Protein AF-A0A1E4HU15-F1 (afdb_monomer_lite)

Foldseek 3Di:
DDPPDPDDPVPVLVVVVVVVLVVLLVQLLVVLVVQDPDPVLSVLLLVLLLLLLLLLQLLLLLQAALLQDAQDSLLLLLQLVLLQVLLQVLQVLLVVVPVPDDLVRLLVVLLVLLVVQLCVLLVVDDDFAAADPQADDSPPDLPDSVSSSPSSNCSNNNSHGHDPGGRPHCSVVSLSSLSNRPQHSSSSSSSSSSSSVSNSCSRNPDDRRDNRDDPSVSSSVSSCSSSVSSNVSRVSVVVRD

Secondary structure (DSSP, 8-state):
-------SSHHHHHHHHHHHHHHHHHHHHHHHHHH-S-HHHHHHHHHHHHHHHHHHHHHHHTT--TTSPP--HHHHHHHHHHHHHHHHHHHHHHHHHTTTS-HHHHHHHHHHHHHHHHHHHTTSS--PPPPPSSPPPTTS---SHHHHHHHHHHHHTTSS-SSTT--S-SHHHHHHHHHHHTS-HHHHHHHHHHHHHHHHHHHHTSPTT---PPPHHHHHHHHHHHHHHHHHHHHHHHTT-

Radius of gyration: 18.39 Å; chains: 1; bounding box: 64×41×50 Å

pLDDT: mean 71.11, std 15.41, range [35.53, 93.25]

Sequence (241 aa):
MTTAGPRATWSRRLLTGAAALAVVCAFAATTALVAERNLASAASALLLALVAGAAAGTSAASVADAHSPQMTRWTAVGVAFGAALAAAVLGGVGALLGLVVPELAAEIVVGVVALVVVLREAGVLRFPLPANPLRIPKDIPDDDEWGEARTGFAVATLMRGGVAGRLASGLPYLLAVAMLLAVPFGMAFVVAAGYAAGTIAGTAARPAGRTLAPAAGVRLLLAVVCGVAVGVSMTISIGTS

Structure (mmCIF, N/CA/C/O backbone):
data_AF-A0A1E4HU15-F1
#
_entry.id   AF-A0A1E4HU15-F1
#
loop_
_atom_site.group_PDB
_atom_site.id
_atom_site.type_symbol
_atom_site.label_atom_id
_atom_site.label_alt_id
_atom_site.label_comp_id
_atom_site.label_asym_id
_atom_site.label_entity_id
_atom_site.label_seq_id
_atom_site.pdbx_PDB_ins_code
_atom_site.Cartn_x
_atom_site.Cartn_y
_atom_site.Cartn_z
_atom_site.occupancy
_atom_site.B_iso_or_equiv
_atom_site.auth_seq_id
_atom_site.auth_comp_id
_atom_site.auth_asym_id
_atom_site.auth_atom_id
_atom_site.pdbx_PDB_model_num
ATOM 1 N N . MET A 1 1 ? 45.345 11.730 -22.558 1.00 36.72 1 MET A N 1
ATOM 2 C CA . MET A 1 1 ? 43.937 11.280 -22.573 1.00 36.72 1 MET A CA 1
ATOM 3 C C . MET A 1 1 ? 43.596 10.742 -21.194 1.00 36.72 1 MET A C 1
ATOM 5 O O . MET A 1 1 ? 43.997 9.639 -20.858 1.00 36.72 1 MET A O 1
ATOM 9 N N . THR A 1 2 ? 42.950 11.554 -20.364 1.00 35.53 2 THR A N 1
ATOM 10 C CA . THR A 1 2 ? 42.500 11.184 -19.017 1.00 35.53 2 THR A CA 1
ATOM 11 C C . THR A 1 2 ? 40.988 10.980 -19.062 1.00 35.53 2 THR A C 1
ATOM 13 O O . THR A 1 2 ? 40.223 11.917 -19.273 1.00 35.53 2 THR A O 1
ATOM 16 N N . THR A 1 3 ? 40.544 9.734 -18.921 1.00 41.94 3 THR A N 1
ATOM 17 C CA . THR A 1 3 ? 39.127 9.367 -18.834 1.00 41.94 3 THR A CA 1
ATOM 18 C C . THR A 1 3 ? 38.598 9.734 -17.450 1.00 41.94 3 THR A C 1
ATOM 20 O O . THR A 1 3 ? 38.671 8.942 -16.510 1.00 41.94 3 THR A O 1
ATOM 23 N N . ALA A 1 4 ? 38.088 10.956 -17.308 1.00 40.72 4 ALA A N 1
ATOM 24 C CA . ALA A 1 4 ? 37.279 11.337 -16.160 1.00 40.72 4 ALA A CA 1
ATOM 25 C C . ALA A 1 4 ? 35.953 10.558 -16.223 1.00 40.72 4 ALA A C 1
ATOM 27 O O . ALA A 1 4 ? 35.095 10.831 -17.059 1.00 40.72 4 ALA A O 1
ATOM 28 N N . GLY A 1 5 ? 35.811 9.535 -15.377 1.00 43.91 5 GLY A N 1
ATOM 29 C CA . GLY A 1 5 ? 34.561 8.788 -15.247 1.00 43.91 5 GLY A CA 1
ATOM 30 C C . GLY A 1 5 ? 33.430 9.686 -14.722 1.00 43.91 5 GLY A C 1
ATOM 31 O O . GLY A 1 5 ? 33.692 10.557 -13.888 1.00 43.91 5 GLY A O 1
ATOM 32 N N . PRO A 1 6 ? 32.169 9.482 -15.146 1.00 42.94 6 PRO A N 1
ATOM 33 C CA . PRO A 1 6 ? 31.042 10.268 -14.663 1.00 42.94 6 PRO A CA 1
ATOM 34 C C . PRO A 1 6 ? 30.654 9.804 -13.251 1.00 42.94 6 PRO A C 1
ATOM 36 O O . PRO A 1 6 ? 29.696 9.063 -13.046 1.00 42.94 6 PRO A O 1
ATOM 39 N N . ARG A 1 7 ? 31.418 10.237 -12.248 1.00 48.44 7 ARG A N 1
ATOM 40 C CA . ARG A 1 7 ? 31.011 10.226 -10.840 1.00 48.44 7 ARG A CA 1
ATOM 41 C C . ARG A 1 7 ? 30.562 11.646 -10.485 1.00 48.44 7 ARG A C 1
ATOM 43 O O . ARG A 1 7 ? 31.285 12.589 -10.771 1.00 48.44 7 ARG A O 1
ATOM 50 N N . ALA A 1 8 ? 29.398 11.767 -9.839 1.00 42.19 8 ALA A N 1
ATOM 51 C CA . ALA A 1 8 ? 28.863 12.979 -9.186 1.00 42.19 8 ALA A CA 1
ATOM 52 C C . ALA A 1 8 ? 27.798 13.851 -9.901 1.00 42.19 8 ALA A C 1
ATOM 54 O O . ALA A 1 8 ? 27.651 15.021 -9.561 1.00 42.19 8 ALA A O 1
ATOM 55 N N . THR A 1 9 ? 26.951 13.304 -10.783 1.00 40.72 9 THR A N 1
ATOM 56 C CA . THR A 1 9 ? 25.685 13.977 -11.198 1.00 40.72 9 THR A CA 1
ATOM 57 C C . THR A 1 9 ? 24.413 13.345 -10.618 1.00 40.72 9 THR A C 1
ATOM 59 O O . THR A 1 9 ? 23.339 13.945 -10.675 1.00 40.72 9 THR A O 1
ATOM 62 N N . TRP A 1 10 ? 24.529 12.172 -9.992 1.00 39.31 10 TRP A N 1
ATOM 63 C CA . TRP A 1 10 ? 23.424 11.448 -9.350 1.00 39.31 10 TRP A CA 1
ATOM 64 C C . TRP A 1 10 ? 22.930 12.095 -8.044 1.00 39.31 10 TRP A C 1
ATOM 66 O O . TRP A 1 10 ? 21.747 12.009 -7.721 1.00 39.31 10 TRP A O 1
ATOM 76 N N . SER A 1 11 ? 23.798 12.802 -7.314 1.00 49.00 11 SER A N 1
ATOM 77 C CA . SER A 1 11 ? 23.481 13.329 -5.978 1.00 49.00 11 SER A CA 1
ATOM 78 C C . SER A 1 11 ? 22.494 14.503 -5.996 1.00 49.00 11 SER A C 1
ATOM 80 O O . SER A 1 11 ? 21.599 14.556 -5.160 1.00 49.00 11 SER A O 1
ATOM 82 N N . ARG A 1 12 ? 22.579 15.415 -6.978 1.00 40.53 12 ARG A N 1
ATOM 83 C CA . ARG A 1 12 ? 21.698 16.602 -7.063 1.00 40.53 12 ARG A CA 1
ATOM 84 C C . ARG A 1 12 ? 20.281 16.318 -7.566 1.00 40.53 12 ARG A C 1
ATOM 86 O O . ARG A 1 12 ? 19.388 17.112 -7.308 1.00 40.53 12 ARG A O 1
ATOM 93 N N . ARG A 1 13 ? 20.066 15.202 -8.267 1.00 47.31 13 ARG A N 1
ATOM 94 C CA . ARG A 1 13 ? 18.763 14.838 -8.859 1.00 47.31 13 ARG A CA 1
ATOM 95 C C . ARG A 1 13 ? 17.927 13.927 -7.952 1.00 47.31 13 ARG A C 1
ATOM 97 O O . ARG A 1 13 ? 16.707 13.984 -7.996 1.00 47.31 13 ARG A O 1
ATOM 104 N N . LEU A 1 14 ? 18.574 13.157 -7.075 1.00 48.41 14 LEU A N 1
ATOM 105 C CA . LEU A 1 14 ? 17.917 12.488 -5.944 1.00 48.41 14 LEU A CA 1
ATOM 106 C C . LEU A 1 14 ? 17.432 13.498 -4.894 1.00 48.41 14 LEU A C 1
ATOM 108 O O . LEU A 1 14 ? 16.388 13.295 -4.283 1.00 48.41 14 LEU A O 1
ATOM 112 N N . LEU A 1 15 ? 18.146 14.619 -4.744 1.00 47.50 15 LEU A N 1
ATOM 113 C CA . LEU A 1 15 ? 17.792 15.701 -3.825 1.00 47.50 15 LEU A CA 1
ATOM 114 C C . LEU A 1 15 ? 16.449 16.372 -4.155 1.00 47.50 15 LEU A C 1
ATOM 116 O O . LEU A 1 15 ? 15.763 16.785 -3.232 1.00 47.50 15 LEU A O 1
ATOM 120 N N . THR A 1 16 ? 16.025 16.449 -5.420 1.00 48.59 16 THR A N 1
ATOM 121 C CA . THR A 1 16 ? 14.744 17.083 -5.789 1.00 48.59 16 THR A CA 1
ATOM 122 C C . THR A 1 16 ? 13.541 16.162 -5.577 1.00 48.59 16 THR A C 1
ATOM 124 O O . THR A 1 16 ? 12.517 16.611 -5.070 1.00 48.59 16 THR A O 1
ATOM 127 N N . GLY A 1 17 ? 13.670 14.867 -5.888 1.00 46.28 17 GLY A N 1
ATOM 128 C CA . GLY A 1 17 ? 12.652 13.860 -5.559 1.00 46.28 17 GLY A CA 1
ATOM 129 C C . GLY A 1 17 ? 12.515 13.658 -4.048 1.00 46.28 17 GLY A C 1
ATOM 130 O O . GLY A 1 17 ? 11.405 13.633 -3.526 1.00 46.28 17 GLY A O 1
ATOM 131 N N . ALA A 1 18 ? 13.644 13.622 -3.333 1.00 51.47 18 ALA A N 1
ATOM 132 C CA . ALA A 1 18 ? 13.667 13.617 -1.875 1.00 51.47 18 ALA A CA 1
ATOM 133 C C . ALA A 1 18 ? 13.113 14.919 -1.279 1.00 51.47 18 ALA A C 1
ATOM 135 O O . ALA A 1 18 ? 12.446 14.851 -0.260 1.00 51.47 18 ALA A O 1
ATOM 136 N N . ALA A 1 19 ? 13.322 16.082 -1.908 1.00 46.66 19 ALA A N 1
ATOM 137 C CA . ALA A 1 19 ? 12.752 17.352 -1.453 1.00 46.66 19 ALA A CA 1
ATOM 138 C C . ALA A 1 19 ? 11.231 17.414 -1.643 1.00 46.66 19 ALA A C 1
ATOM 140 O O . ALA A 1 19 ? 10.538 17.872 -0.745 1.00 46.66 19 ALA A O 1
ATOM 141 N N . ALA A 1 20 ? 10.686 16.912 -2.755 1.00 53.38 20 ALA A N 1
ATOM 142 C CA . ALA A 1 20 ? 9.236 16.826 -2.943 1.00 53.38 20 ALA A CA 1
ATOM 143 C C . ALA A 1 20 ? 8.595 15.858 -1.932 1.00 53.38 20 ALA A C 1
ATOM 145 O O . ALA A 1 20 ? 7.583 16.176 -1.314 1.00 53.38 20 ALA A O 1
ATOM 146 N N . LEU A 1 21 ? 9.240 14.712 -1.698 1.00 56.06 21 LEU A N 1
ATOM 147 C CA . LEU A 1 21 ? 8.828 13.724 -0.701 1.00 56.06 21 LEU A CA 1
ATOM 148 C C . LEU A 1 21 ? 8.986 14.274 0.729 1.00 56.06 21 LEU A C 1
ATOM 150 O O . LEU A 1 21 ? 8.128 14.041 1.570 1.00 56.06 21 LEU A O 1
ATOM 154 N N . ALA A 1 22 ? 10.011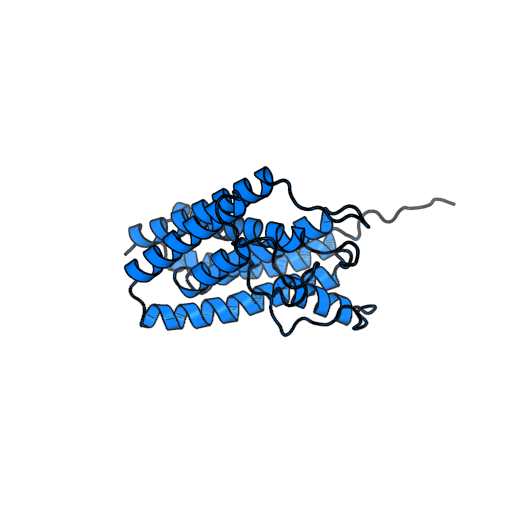 15.091 0.986 1.00 53.34 22 ALA A N 1
ATOM 155 C CA . ALA A 1 22 ? 10.210 15.806 2.243 1.00 53.34 22 ALA A CA 1
ATOM 156 C C . ALA A 1 22 ? 9.187 16.928 2.452 1.00 53.34 22 ALA A C 1
ATOM 158 O O . ALA A 1 22 ? 8.779 17.136 3.584 1.00 53.34 22 ALA A O 1
ATOM 159 N N . VAL A 1 23 ? 8.728 17.617 1.402 1.00 56.06 23 VAL A N 1
ATOM 160 C CA . VAL A 1 23 ? 7.654 18.624 1.486 1.00 56.06 23 VAL A CA 1
ATOM 161 C C . VAL A 1 23 ? 6.309 17.958 1.772 1.00 56.06 23 VAL A C 1
ATOM 163 O O . VAL A 1 23 ? 5.555 18.449 2.606 1.00 56.06 23 VAL A O 1
ATOM 166 N N . VAL A 1 24 ? 6.034 16.800 1.165 1.00 57.03 24 VAL A N 1
ATOM 167 C CA . VAL A 1 24 ? 4.839 15.992 1.458 1.00 57.03 24 VAL A CA 1
ATOM 168 C C . VAL A 1 24 ? 4.896 15.412 2.877 1.00 57.03 24 VAL A C 1
ATOM 170 O O . VAL A 1 24 ? 3.918 15.506 3.616 1.00 57.03 24 VAL A O 1
ATOM 173 N N . CYS A 1 25 ? 6.054 14.899 3.308 1.00 55.25 25 CYS A N 1
ATOM 174 C CA . CYS A 1 25 ? 6.276 14.464 4.689 1.00 55.25 25 CYS A CA 1
ATOM 175 C C . CYS A 1 25 ? 6.217 15.630 5.685 1.00 55.25 25 CYS A C 1
ATOM 177 O O . CYS A 1 25 ? 5.716 15.441 6.784 1.00 55.25 25 CYS A O 1
ATOM 179 N N . ALA A 1 26 ? 6.684 16.829 5.324 1.00 55.09 26 ALA A N 1
ATOM 180 C CA . ALA A 1 26 ? 6.624 18.019 6.172 1.00 55.09 26 ALA A CA 1
ATOM 181 C C . ALA A 1 26 ? 5.196 18.563 6.289 1.00 55.09 26 ALA A C 1
ATOM 183 O O . ALA A 1 26 ? 4.800 18.989 7.371 1.00 55.09 26 ALA A O 1
ATOM 184 N N . PHE A 1 27 ? 4.401 18.500 5.218 1.00 60.25 27 PHE A N 1
ATOM 185 C CA . PHE A 1 27 ? 2.977 18.838 5.236 1.00 60.25 27 PHE A CA 1
ATOM 186 C C . PHE A 1 27 ? 2.176 17.835 6.082 1.00 60.25 27 PHE A C 1
ATOM 188 O O . PHE A 1 27 ? 1.387 18.223 6.937 1.00 60.25 27 PHE A O 1
ATOM 195 N N . ALA A 1 28 ? 2.449 16.536 5.939 1.00 53.12 28 ALA A N 1
ATOM 196 C CA . ALA A 1 28 ? 1.813 15.511 6.759 1.00 53.12 28 ALA A CA 1
ATOM 197 C C . ALA A 1 28 ? 2.250 15.571 8.236 1.00 53.12 28 ALA A C 1
ATOM 199 O O . ALA A 1 28 ? 1.415 15.468 9.136 1.00 53.12 28 ALA A O 1
ATOM 200 N N . ALA A 1 29 ? 3.537 15.821 8.495 1.00 52.91 29 ALA A N 1
ATOM 201 C CA . ALA A 1 29 ? 4.063 16.032 9.838 1.00 52.91 29 ALA A CA 1
ATOM 202 C C . ALA A 1 29 ? 3.459 17.278 10.489 1.00 52.91 29 ALA A C 1
ATOM 204 O O . ALA A 1 29 ? 3.100 17.220 11.656 1.00 52.91 29 ALA A O 1
ATOM 205 N N . THR A 1 30 ? 3.274 18.376 9.750 1.00 54.38 30 THR A N 1
ATOM 206 C CA . THR A 1 30 ? 2.603 19.575 10.280 1.00 54.38 30 THR A CA 1
ATOM 207 C C . THR A 1 30 ? 1.125 19.325 10.568 1.00 54.38 30 THR A C 1
ATOM 209 O O . THR A 1 30 ? 0.647 19.782 11.599 1.00 54.38 30 THR A O 1
ATOM 212 N N . THR A 1 31 ? 0.410 18.529 9.766 1.00 53.97 31 THR A N 1
ATOM 213 C CA . THR A 1 31 ? -0.976 18.143 10.099 1.00 53.97 31 THR A CA 1
ATOM 214 C C . THR A 1 31 ? -1.078 17.211 11.313 1.00 53.97 31 THR A C 1
ATOM 216 O O . THR A 1 31 ? -1.988 17.374 12.120 1.00 53.97 31 THR A O 1
ATOM 219 N N . ALA A 1 32 ? -0.128 16.284 11.492 1.00 47.62 32 ALA A N 1
ATOM 220 C CA . ALA A 1 32 ? -0.073 15.388 12.651 1.00 47.62 32 ALA A CA 1
ATOM 221 C C . ALA A 1 32 ? 0.352 16.124 13.938 1.00 47.62 32 ALA A C 1
ATOM 223 O O . ALA A 1 32 ? -0.227 15.904 14.997 1.00 47.62 32 ALA A O 1
ATOM 224 N N . LEU A 1 33 ? 1.307 17.057 13.837 1.00 49.69 33 LEU A N 1
ATOM 225 C CA . LEU A 1 33 ? 1.775 17.909 14.941 1.00 49.69 33 LEU A CA 1
ATOM 226 C C . LEU A 1 33 ? 0.728 18.930 15.408 1.00 49.69 33 LEU A C 1
ATOM 228 O O . LEU A 1 33 ? 0.786 19.379 16.547 1.00 49.69 33 LEU A O 1
ATOM 232 N N . VAL A 1 34 ? -0.206 19.329 14.540 1.00 52.28 34 VAL A N 1
ATOM 233 C CA . VAL A 1 34 ? -1.318 20.220 14.914 1.00 52.28 34 VAL A CA 1
ATOM 234 C C . VAL A 1 34 ? -2.424 19.455 15.653 1.00 52.28 34 VAL A C 1
ATOM 236 O O . VAL A 1 34 ? -3.126 20.050 16.468 1.00 52.28 34 VAL A O 1
ATOM 239 N N . ALA A 1 35 ? -2.561 18.148 15.406 1.00 52.22 35 ALA A N 1
ATOM 240 C CA . ALA A 1 35 ? -3.556 17.296 16.054 1.00 52.22 35 ALA A CA 1
ATOM 241 C C . ALA A 1 35 ? -3.060 16.685 17.379 1.00 52.22 35 ALA A C 1
ATOM 243 O O . ALA A 1 35 ? -3.818 16.624 18.344 1.00 52.22 35 ALA A O 1
ATOM 244 N N . GLU A 1 36 ? -1.791 16.271 17.463 1.00 52.78 36 GLU A N 1
ATOM 245 C CA . GLU A 1 36 ? -1.228 15.655 18.669 1.00 52.78 36 GLU A CA 1
ATOM 246 C C . GLU A 1 36 ? -0.444 16.644 19.544 1.00 52.78 36 GLU A C 1
ATOM 248 O O . GLU A 1 36 ? 0.481 17.319 19.099 1.00 52.78 36 GLU A O 1
ATOM 253 N N . ARG A 1 37 ? -0.734 16.661 20.853 1.00 58.84 37 ARG A N 1
ATOM 254 C CA . ARG A 1 37 ? 0.021 17.455 21.846 1.00 58.84 37 ARG A CA 1
ATOM 255 C C . ARG A 1 37 ? 1.411 16.888 22.184 1.00 58.84 37 ARG A C 1
ATOM 257 O O . ARG A 1 37 ? 2.158 17.550 22.901 1.00 58.84 37 ARG A O 1
ATOM 264 N N . ASN A 1 38 ? 1.763 15.685 21.713 1.00 69.62 38 ASN A N 1
ATOM 265 C CA . ASN A 1 38 ? 3.013 15.000 22.057 1.00 69.62 38 ASN A CA 1
ATOM 266 C C . ASN A 1 38 ? 3.851 14.663 20.809 1.00 69.62 38 ASN A C 1
ATOM 268 O O . ASN A 1 38 ? 3.444 13.931 19.915 1.00 69.62 38 ASN A O 1
ATOM 272 N N . LEU A 1 39 ? 5.073 15.192 20.772 1.00 67.50 39 LEU A N 1
ATOM 273 C CA . LEU A 1 39 ? 6.001 15.071 19.644 1.00 67.50 39 LEU A CA 1
ATOM 274 C C . LEU A 1 39 ? 6.508 13.634 19.431 1.00 67.50 39 LEU A C 1
ATOM 276 O O . LEU A 1 39 ? 6.797 13.240 18.302 1.00 67.50 39 LEU A O 1
ATOM 280 N N . ALA A 1 40 ? 6.621 12.847 20.505 1.00 69.62 40 ALA A N 1
ATOM 281 C CA . ALA A 1 40 ? 7.149 11.486 20.441 1.00 69.62 40 ALA A CA 1
ATOM 282 C C . ALA A 1 40 ? 6.144 10.493 19.833 1.00 69.62 40 ALA A C 1
ATOM 284 O O . ALA A 1 40 ? 6.538 9.619 19.055 1.00 69.62 40 ALA A O 1
ATOM 285 N N . SER A 1 41 ? 4.853 10.640 20.146 1.00 67.12 41 SER A N 1
ATOM 286 C CA . SER A 1 41 ? 3.780 9.834 19.550 1.00 67.12 41 SER A CA 1
ATOM 287 C C . SER A 1 41 ? 3.607 10.174 18.071 1.00 67.12 41 SER A C 1
ATOM 289 O O . SER A 1 41 ? 3.641 9.262 17.245 1.00 67.12 41 SER A O 1
ATOM 291 N N . ALA A 1 42 ? 3.613 11.464 17.721 1.00 66.81 42 ALA A N 1
ATOM 292 C CA . ALA A 1 42 ? 3.500 11.914 16.338 1.00 66.81 42 ALA A CA 1
ATOM 293 C C . ALA A 1 42 ? 4.664 11.396 15.477 1.00 66.81 42 ALA A C 1
ATOM 295 O O . ALA A 1 42 ? 4.456 10.857 14.388 1.00 66.81 42 ALA A O 1
ATOM 296 N N . ALA A 1 43 ? 5.901 11.485 15.980 1.00 69.75 43 ALA A N 1
ATOM 297 C CA . ALA A 1 43 ? 7.073 10.943 15.292 1.00 69.75 43 ALA A CA 1
ATOM 298 C C . ALA A 1 43 ? 6.987 9.417 15.111 1.00 69.75 43 ALA A C 1
ATOM 300 O O . ALA A 1 43 ? 7.320 8.898 14.044 1.00 69.75 43 ALA A O 1
ATOM 301 N N . SER A 1 44 ? 6.505 8.699 16.127 1.00 71.88 44 SER A N 1
ATOM 302 C CA . SER A 1 44 ? 6.335 7.244 16.070 1.00 71.88 44 SER A CA 1
ATOM 303 C C . SER A 1 44 ? 5.267 6.842 15.049 1.00 71.88 44 SER A C 1
ATOM 305 O O . SER A 1 44 ? 5.509 5.957 14.230 1.00 71.88 44 SER A O 1
ATOM 307 N N . ALA A 1 45 ? 4.125 7.534 15.025 1.00 72.56 45 ALA A N 1
ATOM 308 C CA . ALA A 1 45 ? 3.054 7.297 14.060 1.00 72.56 45 ALA A CA 1
ATOM 309 C C . ALA A 1 45 ? 3.521 7.542 12.615 1.00 72.56 45 ALA A C 1
ATOM 311 O O . ALA A 1 45 ? 3.245 6.729 11.731 1.00 72.56 45 ALA A O 1
ATOM 312 N N . LEU A 1 46 ? 4.288 8.614 12.379 1.00 75.69 46 LEU A N 1
ATOM 313 C CA . LEU A 1 46 ? 4.890 8.916 11.074 1.00 75.69 46 LEU A CA 1
ATOM 314 C C . LEU A 1 46 ? 5.858 7.821 10.617 1.00 75.69 46 LEU A C 1
ATOM 316 O O . LEU A 1 46 ? 5.797 7.382 9.467 1.00 75.69 46 LEU A O 1
ATOM 320 N N . LEU A 1 47 ? 6.732 7.355 11.511 1.00 76.81 47 LEU A N 1
ATOM 321 C CA . LEU A 1 47 ? 7.681 6.287 11.202 1.00 76.81 47 LEU A CA 1
ATOM 322 C C . LEU A 1 47 ? 6.966 4.973 10.881 1.00 76.81 47 LEU A C 1
ATOM 324 O O . LEU A 1 47 ? 7.306 4.325 9.893 1.00 76.81 47 LEU A O 1
ATOM 328 N N . LEU A 1 48 ? 5.954 4.598 11.664 1.00 78.75 48 LEU A N 1
ATOM 329 C CA . LEU A 1 48 ? 5.181 3.378 11.434 1.00 78.75 48 LEU A CA 1
ATOM 330 C C . LEU A 1 48 ? 4.410 3.436 10.111 1.00 78.75 48 LEU A C 1
ATOM 332 O O . LEU A 1 48 ? 4.469 2.483 9.335 1.00 78.75 48 LEU A O 1
ATOM 336 N N . ALA A 1 49 ? 3.779 4.567 9.792 1.00 79.69 49 ALA A N 1
ATOM 337 C CA . ALA A 1 49 ? 3.111 4.778 8.508 1.00 79.69 49 ALA A CA 1
ATOM 338 C C . ALA A 1 49 ? 4.079 4.631 7.322 1.00 79.69 49 ALA A C 1
ATOM 340 O O . ALA A 1 49 ? 3.770 3.970 6.325 1.00 79.69 49 ALA A O 1
ATOM 341 N N . LEU A 1 50 ? 5.281 5.196 7.448 1.00 82.31 50 LEU A N 1
ATOM 342 C CA . LEU A 1 50 ? 6.315 5.112 6.422 1.00 82.31 50 LEU A CA 1
ATOM 343 C C . LEU A 1 50 ? 6.850 3.679 6.262 1.00 82.31 50 LEU A C 1
ATOM 345 O O . LEU A 1 50 ? 7.035 3.212 5.137 1.00 82.31 50 LEU A O 1
ATOM 349 N N . VAL A 1 51 ? 7.045 2.957 7.369 1.00 81.56 51 VAL A N 1
ATOM 350 C CA . VAL A 1 51 ? 7.472 1.548 7.379 1.00 81.56 51 VAL A CA 1
ATOM 351 C C . VAL A 1 51 ? 6.400 0.636 6.780 1.00 81.56 51 VAL A C 1
ATOM 353 O O . VAL A 1 51 ? 6.725 -0.212 5.947 1.00 81.56 51 VAL A O 1
ATOM 356 N N . ALA A 1 52 ? 5.127 0.830 7.137 1.00 81.12 52 ALA A N 1
ATOM 357 C CA . ALA A 1 52 ? 4.005 0.080 6.576 1.00 81.12 52 ALA A CA 1
ATOM 358 C C . ALA A 1 52 ? 3.917 0.271 5.057 1.00 81.12 52 ALA A C 1
ATOM 360 O O . ALA A 1 52 ? 3.843 -0.710 4.309 1.00 81.12 52 ALA A O 1
ATOM 361 N N . GLY A 1 53 ? 4.011 1.526 4.603 1.00 80.94 53 GLY A N 1
ATOM 362 C CA . GLY A 1 53 ? 4.089 1.870 3.189 1.00 80.94 53 GLY A CA 1
ATOM 363 C C . GLY A 1 53 ? 5.263 1.175 2.502 1.00 80.94 53 GLY A C 1
ATOM 364 O O . GLY A 1 53 ? 5.068 0.469 1.513 1.00 80.94 53 GLY A O 1
ATOM 365 N N . ALA A 1 54 ? 6.476 1.303 3.046 1.00 81.38 54 ALA A N 1
ATOM 366 C CA . ALA A 1 54 ? 7.681 0.715 2.462 1.00 81.38 54 ALA A CA 1
ATOM 367 C C . ALA A 1 54 ? 7.611 -0.815 2.367 1.00 81.38 54 ALA A C 1
ATOM 369 O O . ALA A 1 54 ? 8.015 -1.390 1.350 1.00 81.38 54 ALA A O 1
ATOM 370 N N . ALA A 1 55 ? 7.046 -1.483 3.373 1.00 81.38 55 ALA A N 1
ATOM 371 C CA . ALA A 1 55 ? 6.841 -2.926 3.352 1.00 81.38 55 ALA A CA 1
ATOM 372 C C . ALA A 1 55 ? 5.856 -3.354 2.249 1.00 81.38 55 ALA A C 1
ATOM 374 O O . ALA A 1 55 ? 6.121 -4.295 1.496 1.00 81.38 55 ALA A O 1
ATOM 375 N N . ALA A 1 56 ? 4.750 -2.623 2.085 1.00 81.25 56 ALA A N 1
ATOM 376 C CA . ALA A 1 56 ? 3.806 -2.878 1.002 1.00 81.25 56 ALA A CA 1
ATOM 377 C C . ALA A 1 56 ? 4.436 -2.610 -0.377 1.00 81.25 56 ALA A C 1
ATOM 379 O O . ALA A 1 56 ? 4.328 -3.457 -1.267 1.00 81.25 56 ALA A O 1
ATOM 380 N N . GLY A 1 57 ? 5.161 -1.499 -0.538 1.00 78.31 57 GLY A N 1
ATOM 381 C CA . GLY A 1 57 ? 5.803 -1.105 -1.796 1.00 78.31 57 GLY A CA 1
ATOM 382 C C . GLY A 1 57 ? 6.902 -2.067 -2.248 1.00 78.31 57 GLY A C 1
ATOM 383 O O . GLY A 1 57 ? 6.937 -2.490 -3.403 1.00 78.31 57 GLY A O 1
ATOM 384 N N . THR A 1 58 ? 7.764 -2.501 -1.325 1.00 77.56 58 THR A N 1
ATOM 385 C CA . THR A 1 58 ? 8.784 -3.528 -1.614 1.00 77.56 58 THR A CA 1
ATOM 386 C C . THR A 1 58 ? 8.144 -4.848 -2.048 1.00 77.56 58 THR A C 1
ATOM 388 O O . THR A 1 58 ? 8.603 -5.478 -3.005 1.00 77.56 58 THR A O 1
ATOM 391 N N . SER A 1 59 ? 7.039 -5.244 -1.409 1.00 75.06 59 SER A N 1
ATOM 392 C CA . SER A 1 59 ? 6.311 -6.460 -1.777 1.00 75.06 59 SER A CA 1
ATOM 393 C C . SER A 1 59 ? 5.620 -6.356 -3.143 1.00 75.06 59 SER A C 1
ATOM 395 O O . SER A 1 59 ? 5.647 -7.321 -3.908 1.00 75.06 59 SER A O 1
ATOM 397 N N . ALA A 1 60 ? 5.069 -5.187 -3.488 1.00 71.00 60 ALA A N 1
ATOM 398 C CA . ALA A 1 60 ? 4.462 -4.914 -4.789 1.00 71.00 60 ALA A CA 1
ATOM 399 C C . ALA A 1 60 ? 5.506 -4.959 -5.908 1.00 71.00 60 ALA A C 1
ATOM 401 O O . ALA A 1 60 ? 5.288 -5.566 -6.957 1.00 71.00 60 ALA A O 1
ATOM 402 N N . ALA A 1 61 ? 6.681 -4.384 -5.645 1.00 64.88 61 ALA A N 1
ATOM 403 C CA . ALA A 1 61 ? 7.795 -4.390 -6.570 1.00 64.88 61 ALA A CA 1
ATOM 404 C C . ALA A 1 61 ? 8.205 -5.831 -6.910 1.00 64.88 61 ALA A C 1
ATOM 406 O O . ALA A 1 61 ? 8.374 -6.147 -8.087 1.00 64.88 61 ALA A O 1
ATOM 407 N N . SER A 1 62 ? 8.341 -6.694 -5.901 1.00 54.81 62 SER A N 1
ATOM 408 C CA . SER A 1 62 ? 8.932 -8.041 -5.972 1.00 54.81 62 SER A CA 1
ATOM 409 C C . SER A 1 62 ? 8.270 -9.049 -6.937 1.00 54.81 62 SER A C 1
ATOM 411 O O . SER A 1 62 ? 8.711 -10.185 -7.056 1.00 54.81 62 SER A O 1
ATOM 413 N N . VAL A 1 63 ? 7.222 -8.634 -7.648 1.00 50.59 63 VAL A N 1
ATOM 414 C CA . VAL A 1 63 ? 6.438 -9.450 -8.589 1.00 50.59 63 VAL A CA 1
ATOM 415 C C . VAL A 1 63 ? 6.653 -9.024 -10.045 1.00 50.59 63 VAL A C 1
ATOM 417 O O . VAL A 1 63 ? 6.104 -9.628 -10.961 1.00 50.59 63 VAL A O 1
ATOM 420 N N . ALA A 1 64 ? 7.431 -7.972 -10.305 1.00 51.19 64 ALA A N 1
ATOM 421 C CA . ALA A 1 64 ? 7.636 -7.529 -11.678 1.00 51.19 64 ALA A CA 1
ATOM 422 C C . ALA A 1 64 ? 8.515 -8.532 -12.463 1.00 51.19 64 ALA A C 1
ATOM 424 O O . ALA A 1 64 ? 9.542 -8.999 -11.968 1.00 51.19 64 ALA A O 1
ATOM 425 N N . ASP A 1 65 ? 8.065 -8.879 -13.675 1.00 51.78 65 ASP A N 1
ATOM 426 C CA . ASP A 1 65 ? 8.678 -9.866 -14.575 1.00 51.78 65 ASP A CA 1
ATOM 427 C C . ASP A 1 65 ? 10.101 -9.463 -14.985 1.00 51.78 65 ASP A C 1
ATOM 429 O O . ASP A 1 65 ? 10.471 -8.300 -14.892 1.00 51.78 65 ASP A O 1
ATOM 433 N N . ALA A 1 66 ? 10.870 -10.378 -15.584 1.00 48.28 66 ALA A N 1
ATOM 434 C CA . ALA A 1 66 ? 12.162 -10.052 -16.211 1.00 48.28 66 ALA A CA 1
ATOM 435 C C . ALA A 1 66 ? 12.087 -8.931 -17.280 1.00 48.28 66 ALA A C 1
ATOM 437 O O . ALA A 1 66 ? 13.110 -8.346 -17.618 1.00 48.28 66 ALA A O 1
ATOM 438 N N . HIS A 1 67 ? 10.880 -8.626 -17.775 1.00 50.56 67 HIS A N 1
ATOM 439 C CA . HIS A 1 67 ? 10.575 -7.547 -18.723 1.00 50.56 67 HIS A CA 1
ATOM 440 C C . HIS A 1 67 ? 10.095 -6.254 -18.042 1.00 50.56 67 HIS A C 1
ATOM 442 O O . HIS A 1 67 ? 9.653 -5.329 -18.717 1.00 50.56 67 HIS A O 1
ATOM 448 N N . SER A 1 68 ? 10.096 -6.183 -16.708 1.00 55.31 68 SER A N 1
ATOM 449 C CA . SER A 1 68 ? 9.798 -4.934 -16.011 1.00 55.31 68 SER A CA 1
ATOM 450 C C . SER A 1 68 ? 10.915 -3.925 -16.268 1.00 55.31 68 SER A C 1
ATOM 452 O O . SER A 1 68 ? 12.084 -4.322 -16.208 1.00 55.31 68 SER A O 1
ATOM 454 N N . PRO A 1 69 ? 10.593 -2.647 -16.520 1.00 56.53 69 PRO A N 1
ATOM 455 C CA . PRO A 1 69 ? 11.603 -1.651 -16.847 1.00 56.53 69 PRO A CA 1
ATOM 456 C C . PRO A 1 69 ? 12.606 -1.491 -15.707 1.00 56.53 69 PRO A C 1
ATOM 458 O O . PRO A 1 69 ? 12.272 -1.641 -14.525 1.00 56.53 69 PRO A O 1
ATOM 461 N N . GLN A 1 70 ? 13.841 -1.155 -16.072 1.00 69.94 70 GLN A N 1
ATOM 462 C CA . GLN A 1 70 ? 14.817 -0.706 -15.090 1.00 69.94 70 GLN A CA 1
ATOM 463 C C . GLN A 1 70 ? 14.319 0.581 -14.431 1.00 69.94 70 GLN A C 1
ATOM 465 O O . GLN A 1 70 ? 13.632 1.388 -15.053 1.00 69.94 70 GLN A O 1
ATOM 470 N N . MET A 1 71 ? 14.657 0.763 -13.156 1.00 74.69 71 MET A N 1
ATOM 471 C CA . MET A 1 71 ? 14.264 1.960 -12.423 1.00 74.69 71 MET A CA 1
ATOM 472 C C . MET A 1 71 ? 15.085 3.156 -12.928 1.00 74.69 71 MET A C 1
ATOM 474 O O . MET A 1 71 ? 16.232 3.354 -12.526 1.00 74.69 71 MET A O 1
ATOM 478 N N . THR A 1 72 ? 14.499 3.935 -13.834 1.00 82.44 72 THR A N 1
ATOM 479 C CA . THR A 1 72 ? 15.011 5.217 -14.317 1.00 82.44 72 THR A CA 1
ATOM 480 C C . THR A 1 72 ? 14.490 6.373 -13.455 1.00 82.44 72 THR A C 1
ATOM 482 O O . THR A 1 72 ? 13.681 6.218 -12.534 1.00 82.44 72 THR A O 1
ATOM 485 N N . ARG A 1 73 ? 14.946 7.593 -13.760 1.00 82.38 73 ARG A N 1
ATOM 486 C CA . ARG A 1 73 ? 14.432 8.810 -13.115 1.00 82.38 73 ARG A CA 1
ATOM 487 C C . ARG A 1 73 ? 12.936 9.008 -13.369 1.00 82.38 73 ARG A C 1
ATOM 489 O O . ARG A 1 73 ? 12.214 9.392 -12.455 1.00 82.38 73 ARG A O 1
ATOM 496 N N . TRP A 1 74 ? 12.477 8.751 -14.589 1.00 81.75 74 TRP A N 1
ATOM 497 C CA . TRP A 1 74 ? 11.104 9.031 -14.985 1.00 81.75 74 TRP A CA 1
ATOM 498 C C . TRP A 1 74 ? 10.163 7.953 -14.475 1.00 81.75 74 TRP A C 1
ATOM 500 O O . TRP A 1 74 ? 9.095 8.294 -13.974 1.00 81.75 74 TRP A O 1
ATOM 510 N N . THR A 1 75 ? 10.598 6.688 -14.427 1.00 79.88 75 THR A N 1
ATOM 511 C CA . THR A 1 75 ? 9.842 5.646 -13.720 1.00 79.88 75 THR A CA 1
ATOM 512 C C . THR A 1 75 ? 9.684 5.979 -12.235 1.00 79.88 75 THR A C 1
ATOM 514 O O . THR A 1 75 ? 8.601 5.799 -11.687 1.00 79.88 75 THR A O 1
ATOM 517 N N . ALA A 1 76 ? 10.712 6.522 -11.569 1.00 83.50 76 ALA A N 1
ATOM 518 C CA . ALA A 1 76 ? 10.602 6.932 -10.166 1.00 83.50 76 ALA A CA 1
ATOM 519 C C . ALA A 1 76 ? 9.609 8.094 -9.972 1.00 83.50 76 ALA A C 1
ATOM 521 O O . ALA A 1 76 ? 8.803 8.065 -9.041 1.00 83.50 76 ALA A O 1
ATOM 522 N N . VAL A 1 77 ? 9.620 9.084 -10.875 1.00 84.81 77 VAL A N 1
ATOM 523 C CA . VAL A 1 77 ? 8.635 10.184 -10.894 1.00 84.81 77 VAL A CA 1
ATOM 524 C C . VAL A 1 77 ? 7.221 9.641 -11.084 1.00 84.81 77 VAL A C 1
ATOM 526 O O . VAL A 1 77 ? 6.316 10.002 -10.334 1.00 84.81 77 VAL A O 1
ATOM 529 N N . GLY A 1 78 ? 7.045 8.722 -12.033 1.00 82.69 78 GLY A N 1
ATOM 530 C CA . GLY A 1 78 ? 5.789 8.019 -12.255 1.00 82.69 78 GLY A CA 1
ATOM 531 C C . GLY A 1 78 ? 5.288 7.307 -11.003 1.00 82.69 78 GLY A C 1
ATOM 532 O O . GLY A 1 78 ? 4.126 7.461 -10.631 1.00 82.69 78 GLY A O 1
ATOM 533 N N . VAL A 1 79 ? 6.170 6.570 -10.319 1.00 84.75 79 VAL A N 1
ATOM 534 C CA . VAL A 1 79 ? 5.833 5.852 -9.081 1.00 84.75 79 VAL A CA 1
ATOM 535 C C . VAL A 1 79 ? 5.377 6.819 -7.992 1.00 84.75 79 VAL A C 1
ATOM 537 O O . VAL A 1 79 ? 4.343 6.589 -7.365 1.00 84.75 79 VAL A O 1
ATOM 540 N N . ALA A 1 80 ? 6.116 7.909 -7.784 1.00 86.75 80 ALA A N 1
ATOM 541 C CA . ALA A 1 80 ? 5.764 8.919 -6.792 1.00 86.75 80 ALA A CA 1
ATOM 542 C C . ALA A 1 80 ? 4.403 9.562 -7.099 1.00 86.75 80 ALA A C 1
ATOM 544 O O . ALA A 1 80 ? 3.565 9.677 -6.207 1.00 86.75 80 ALA A O 1
ATOM 545 N N . PHE A 1 81 ? 4.152 9.917 -8.363 1.00 85.44 81 PHE A N 1
ATOM 546 C CA . PHE A 1 81 ? 2.880 10.500 -8.787 1.00 85.44 81 PHE A CA 1
ATOM 547 C C . PHE A 1 81 ? 1.711 9.517 -8.628 1.00 85.44 81 PHE A C 1
ATOM 549 O O . PHE A 1 81 ? 0.657 9.885 -8.115 1.00 85.44 81 PHE A O 1
ATOM 556 N N . GLY A 1 82 ? 1.905 8.247 -8.998 1.00 84.81 82 GLY A N 1
ATOM 557 C CA . GLY A 1 82 ? 0.892 7.204 -8.834 1.00 84.81 82 GLY A CA 1
ATOM 558 C C . GLY A 1 82 ? 0.560 6.923 -7.372 1.00 84.81 82 GLY A C 1
ATOM 559 O O . GLY A 1 82 ? -0.614 6.817 -7.023 1.00 84.81 82 GLY A O 1
ATOM 560 N N . ALA A 1 83 ? 1.572 6.872 -6.503 1.00 86.50 83 ALA A N 1
ATOM 561 C CA . ALA A 1 83 ? 1.376 6.705 -5.066 1.00 86.50 83 ALA A CA 1
ATOM 562 C C . ALA A 1 83 ? 0.657 7.914 -4.443 1.00 86.50 83 ALA A C 1
ATOM 564 O O . ALA A 1 83 ? -0.254 7.734 -3.639 1.00 86.50 83 ALA A O 1
ATOM 565 N N . ALA A 1 84 ? 1.017 9.138 -4.844 1.00 86.38 84 ALA A N 1
ATOM 566 C CA . ALA A 1 84 ? 0.357 10.355 -4.378 1.00 86.38 84 ALA A CA 1
ATOM 567 C C . ALA A 1 84 ? -1.115 10.418 -4.815 1.00 86.38 84 ALA A C 1
ATOM 569 O O . ALA A 1 84 ? -1.980 10.742 -4.002 1.00 86.38 84 ALA A O 1
ATOM 570 N N . LEU A 1 85 ? -1.420 10.056 -6.068 1.00 87.38 85 LEU A N 1
ATOM 571 C CA . LEU A 1 85 ? -2.800 9.974 -6.547 1.00 87.38 85 LEU A CA 1
ATOM 572 C C . LEU A 1 85 ? -3.589 8.897 -5.792 1.00 87.38 85 LEU A C 1
ATOM 574 O O . LEU A 1 85 ? -4.720 9.145 -5.382 1.00 87.38 85 LEU A O 1
ATOM 578 N N . ALA A 1 86 ? -2.993 7.722 -5.569 1.00 87.81 86 ALA A N 1
ATOM 579 C CA . ALA A 1 86 ? -3.621 6.660 -4.791 1.00 87.81 86 ALA A CA 1
ATOM 580 C C . ALA A 1 86 ? -3.921 7.112 -3.353 1.00 87.81 86 ALA A C 1
ATOM 582 O O . ALA A 1 86 ? -5.020 6.862 -2.871 1.00 87.81 86 ALA A O 1
ATOM 583 N N . ALA A 1 87 ? -3.002 7.828 -2.696 1.00 88.12 87 ALA A N 1
ATOM 584 C CA . ALA A 1 87 ? -3.252 8.425 -1.383 1.00 88.12 87 ALA A CA 1
ATOM 585 C C . ALA A 1 87 ? -4.381 9.455 -1.409 1.00 88.12 87 ALA A C 1
ATOM 587 O O . ALA A 1 87 ? -5.239 9.422 -0.533 1.00 88.12 87 ALA A O 1
ATOM 588 N N . ALA A 1 88 ? -4.412 10.339 -2.408 1.00 84.12 88 ALA A N 1
ATOM 589 C CA . ALA A 1 88 ? -5.471 11.336 -2.528 1.00 84.12 88 ALA A CA 1
ATOM 590 C C . ALA A 1 88 ? -6.850 10.677 -2.693 1.00 84.12 88 ALA A C 1
ATOM 592 O O . ALA A 1 88 ? -7.804 11.072 -2.027 1.00 84.12 88 ALA A O 1
ATOM 593 N N . VAL A 1 89 ? -6.948 9.643 -3.535 1.00 90.06 89 VAL A N 1
ATOM 594 C CA . VAL A 1 89 ? -8.203 8.917 -3.774 1.00 90.06 89 VAL A CA 1
ATOM 595 C C . VAL A 1 89 ? -8.591 8.071 -2.563 1.00 90.06 89 VAL A C 1
ATOM 597 O O . VAL A 1 89 ? -9.692 8.229 -2.049 1.00 90.06 89 VAL A O 1
ATOM 600 N N . LEU A 1 90 ? -7.708 7.193 -2.078 1.00 90.44 90 LEU A N 1
ATOM 601 C CA . LEU A 1 90 ? -8.015 6.292 -0.962 1.00 90.44 90 LEU A CA 1
ATOM 602 C C . LEU A 1 90 ? -8.222 7.058 0.340 1.00 90.44 90 LEU A C 1
ATOM 604 O O . LEU A 1 90 ? -9.184 6.788 1.044 1.00 90.44 90 LEU A O 1
ATOM 608 N N . GLY A 1 91 ? -7.366 8.034 0.637 1.00 86.19 91 GLY A N 1
ATOM 609 C CA . GLY A 1 91 ? -7.519 8.883 1.812 1.00 86.19 91 GLY A CA 1
ATOM 610 C C . GLY A 1 91 ? -8.747 9.786 1.710 1.00 86.19 91 GLY A C 1
ATOM 611 O O . GLY A 1 91 ? -9.427 9.991 2.708 1.00 86.19 91 GLY A O 1
ATOM 612 N N . GLY A 1 92 ? -9.057 10.323 0.525 1.00 85.75 92 GLY A N 1
ATOM 613 C CA . GLY A 1 92 ? -10.248 11.152 0.319 1.00 85.75 92 GLY A CA 1
ATOM 614 C C . GLY A 1 92 ? -11.541 10.355 0.493 1.00 85.75 92 GLY A C 1
ATOM 615 O O . GLY A 1 92 ? -12.442 10.779 1.212 1.00 85.75 92 GLY A O 1
ATOM 616 N N . VAL A 1 93 ? -11.610 9.160 -0.101 1.00 93.25 93 VAL A N 1
ATOM 617 C CA . VAL A 1 93 ? -12.726 8.226 0.108 1.00 93.25 93 VAL A CA 1
ATOM 618 C C . VAL A 1 93 ? -12.771 7.759 1.563 1.00 93.25 93 VAL A C 1
ATOM 620 O O . VAL A 1 93 ? -13.851 7.696 2.140 1.00 93.25 93 VAL A O 1
ATOM 623 N N . GLY A 1 94 ? -11.623 7.486 2.181 1.00 90.56 94 GLY A N 1
ATOM 624 C CA . GLY A 1 94 ? -11.546 7.071 3.577 1.00 90.56 94 GLY A CA 1
ATOM 625 C C . GLY A 1 94 ? -12.033 8.142 4.548 1.00 90.56 94 GLY A C 1
ATOM 626 O O . GLY A 1 94 ? -12.794 7.842 5.461 1.00 90.56 94 GLY A O 1
ATOM 627 N N . ALA A 1 95 ? -11.712 9.412 4.292 1.00 86.69 95 ALA A N 1
ATOM 628 C CA . ALA A 1 95 ? -12.245 10.534 5.060 1.00 86.69 95 ALA A CA 1
ATOM 629 C C . ALA A 1 95 ? -13.778 10.620 4.972 1.00 86.69 95 ALA A C 1
ATOM 631 O O . ALA A 1 95 ? -14.428 10.922 5.968 1.00 86.69 95 ALA A O 1
ATOM 632 N N . LEU 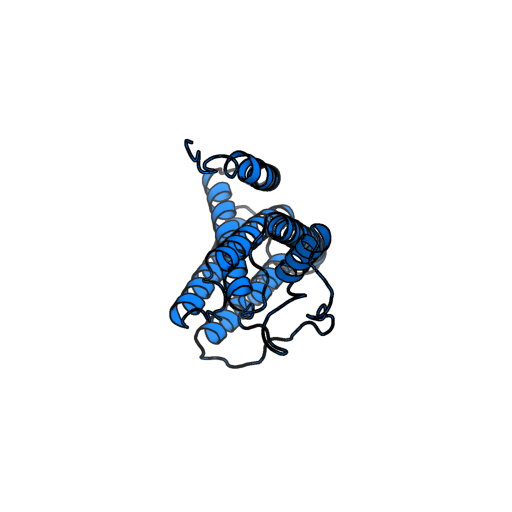A 1 96 ? -14.366 10.313 3.808 1.00 90.06 96 LEU A N 1
ATOM 633 C CA . LEU A 1 96 ? -15.822 10.233 3.649 1.00 90.06 96 LEU A CA 1
ATOM 634 C C . LEU A 1 96 ? -16.414 9.012 4.365 1.00 90.06 96 LEU A C 1
ATOM 636 O O . LEU A 1 96 ? -17.465 9.125 4.991 1.00 90.06 96 LEU A O 1
ATOM 640 N N . LEU A 1 97 ? -15.749 7.856 4.300 1.00 90.00 97 LEU A N 1
ATOM 641 C CA . LEU A 1 97 ? -16.181 6.643 4.999 1.00 90.00 97 LEU A CA 1
ATOM 642 C C . LEU A 1 97 ? -16.130 6.812 6.517 1.00 90.00 97 LEU A C 1
ATOM 644 O O . LEU A 1 97 ? -17.045 6.352 7.193 1.00 90.00 97 LEU A O 1
ATOM 648 N N . GLY A 1 98 ? -15.134 7.524 7.042 1.00 85.75 98 GLY A N 1
ATOM 649 C CA . GLY A 1 98 ? -15.023 7.843 8.466 1.00 85.75 98 GLY A CA 1
ATOM 650 C C . GLY A 1 98 ? -16.198 8.661 9.016 1.00 85.75 98 GLY A C 1
ATOM 651 O O . GLY A 1 98 ? -16.424 8.659 10.219 1.00 85.75 98 GLY A O 1
ATOM 652 N N . LEU A 1 99 ? -16.996 9.313 8.158 1.00 87.25 99 LEU A N 1
ATOM 653 C CA . LEU A 1 99 ? -18.231 9.995 8.573 1.00 87.25 99 LEU A CA 1
ATOM 654 C C . LEU A 1 99 ? -19.392 9.028 8.847 1.00 87.25 99 LEU A C 1
ATOM 656 O O . LEU A 1 99 ? -20.377 9.414 9.472 1.00 87.25 99 LEU A O 1
ATOM 660 N N . VAL A 1 100 ? -19.313 7.799 8.333 1.00 91.50 100 VAL A N 1
ATOM 661 C CA . VAL A 1 100 ? -20.414 6.822 8.345 1.00 91.50 100 VAL A CA 1
ATOM 662 C C . VAL A 1 100 ? -20.044 5.565 9.128 1.00 91.50 100 VAL A C 1
ATOM 664 O O . VAL A 1 100 ? -20.898 4.966 9.779 1.00 91.50 100 VAL A O 1
ATOM 667 N N . VAL A 1 101 ? -18.784 5.141 9.049 1.00 87.50 101 VAL A N 1
ATOM 668 C CA . VAL A 1 101 ? -18.295 3.893 9.631 1.00 87.50 101 VAL A CA 1
ATOM 669 C C . VAL A 1 101 ? -17.809 4.149 11.060 1.00 87.50 101 VAL A C 1
ATOM 671 O O . VAL A 1 101 ? -16.903 4.959 11.247 1.00 87.50 101 VAL A O 1
ATOM 674 N N . PRO A 1 102 ? -18.354 3.446 12.071 1.00 88.38 102 PRO A N 1
ATOM 675 C CA . PRO A 1 102 ? -17.848 3.529 13.436 1.00 88.38 102 PRO A CA 1
ATOM 676 C C . PRO A 1 102 ? -16.388 3.079 13.526 1.00 88.38 102 PRO A C 1
ATOM 678 O O . PRO A 1 102 ? -16.019 2.053 12.950 1.00 88.38 102 PRO A O 1
ATOM 681 N N . GLU A 1 103 ? -15.589 3.790 14.319 1.00 84.25 103 GLU A N 1
ATOM 682 C CA . GLU A 1 103 ? -14.150 3.542 14.491 1.00 84.25 103 GLU A CA 1
ATOM 683 C C . GLU A 1 103 ? -13.849 2.089 14.887 1.00 84.25 103 GLU A C 1
ATOM 685 O O . GLU A 1 103 ? -13.084 1.402 14.215 1.00 84.25 103 GLU A O 1
ATOM 690 N N . LEU A 1 104 ? -14.571 1.555 15.877 1.00 84.69 104 LEU A N 1
ATOM 691 C CA . LEU A 1 104 ? -14.404 0.166 16.314 1.00 84.69 104 LEU A CA 1
ATOM 692 C C . LEU A 1 104 ? -14.674 -0.847 15.186 1.00 84.69 104 LEU A C 1
ATOM 694 O O . LEU A 1 104 ? -14.006 -1.875 15.082 1.00 84.69 104 LEU A O 1
ATOM 698 N N . ALA A 1 105 ? -15.654 -0.572 14.320 1.00 87.94 105 ALA A N 1
ATOM 699 C CA . ALA A 1 105 ? -15.958 -1.449 13.193 1.00 87.94 105 ALA A CA 1
ATOM 700 C C . ALA A 1 105 ? -14.837 -1.404 12.145 1.00 87.94 105 ALA A C 1
ATOM 702 O O . ALA A 1 105 ? -14.436 -2.451 11.633 1.00 87.94 105 ALA A O 1
ATOM 703 N N . ALA A 1 106 ? -14.305 -0.213 11.860 1.00 87.69 106 ALA A N 1
ATOM 704 C CA . ALA A 1 106 ? -13.154 -0.038 10.985 1.00 87.69 106 ALA A CA 1
ATOM 705 C C . ALA A 1 106 ? -11.925 -0.805 11.499 1.00 87.69 106 ALA A C 1
ATOM 707 O O . ALA A 1 106 ? -11.327 -1.571 10.742 1.00 87.69 106 ALA A O 1
ATOM 708 N N . GLU A 1 107 ? -11.593 -0.678 12.784 1.00 85.69 107 GLU A N 1
ATOM 709 C CA . GLU A 1 107 ? -10.460 -1.375 13.405 1.00 85.69 107 GLU A CA 1
ATOM 710 C C . GLU A 1 107 ? -10.585 -2.895 13.319 1.00 85.69 107 GLU A C 1
ATOM 712 O O . GLU A 1 107 ? -9.642 -3.575 12.909 1.00 85.69 107 GLU A O 1
ATOM 717 N N . ILE A 1 108 ? -11.763 -3.437 13.649 1.00 88.06 108 ILE A N 1
ATOM 718 C CA . ILE A 1 108 ? -12.023 -4.878 13.555 1.00 88.06 108 ILE A CA 1
ATOM 719 C C . ILE A 1 108 ? -11.819 -5.352 12.115 1.00 88.06 108 ILE A C 1
ATOM 721 O O . ILE A 1 108 ? -11.151 -6.363 11.886 1.00 88.06 108 ILE A O 1
ATOM 725 N N . VAL A 1 109 ? -12.352 -4.620 11.132 1.00 92.25 109 VAL A N 1
ATOM 726 C CA . VAL A 1 109 ? -12.202 -4.978 9.716 1.00 92.25 109 VAL A CA 1
ATOM 727 C C . VAL A 1 109 ? -10.732 -4.957 9.303 1.00 92.25 109 VAL A C 1
ATOM 729 O O . VAL A 1 109 ? -10.265 -5.920 8.690 1.00 92.25 109 VAL A O 1
ATOM 732 N N . VAL A 1 110 ? -9.977 -3.915 9.661 1.00 90.12 110 VAL A N 1
ATOM 733 C CA . VAL A 1 110 ? -8.551 -3.845 9.316 1.00 90.12 110 VAL A CA 1
ATOM 734 C C . VAL A 1 110 ? -7.758 -4.951 10.017 1.00 90.12 110 VAL A C 1
ATOM 736 O O . VAL A 1 110 ? -6.934 -5.599 9.372 1.00 90.12 110 VAL A O 1
ATOM 739 N N . GLY A 1 111 ? -8.044 -5.241 11.288 1.00 87.62 111 GLY A N 1
ATOM 740 C CA . GLY A 1 111 ? -7.415 -6.326 12.042 1.00 87.62 111 GLY A CA 1
ATOM 741 C C . GLY A 1 111 ? -7.670 -7.706 11.427 1.00 87.62 111 GLY A C 1
ATOM 742 O O . GLY A 1 111 ? -6.737 -8.493 11.249 1.00 87.62 111 GLY A O 1
ATOM 743 N N . VAL A 1 112 ? -8.911 -7.987 11.016 1.00 91.81 112 VAL A N 1
ATOM 744 C CA . VAL A 1 112 ? -9.267 -9.232 10.317 1.00 91.81 112 VAL A CA 1
ATOM 745 C C . VAL A 1 112 ? -8.539 -9.330 8.976 1.00 91.81 112 VAL A C 1
ATOM 747 O O . VAL A 1 112 ? -7.961 -10.373 8.663 1.00 91.81 112 VAL A O 1
ATOM 750 N N . VAL A 1 113 ? -8.506 -8.250 8.191 1.00 90.75 113 VAL A N 1
ATOM 751 C CA . VAL A 1 113 ? -7.783 -8.219 6.909 1.00 90.75 113 VAL A CA 1
ATOM 752 C C . VAL A 1 113 ? -6.280 -8.420 7.118 1.00 90.75 113 VAL A C 1
ATOM 754 O O . VAL A 1 113 ? -5.660 -9.172 6.364 1.00 90.75 113 VAL A O 1
ATOM 757 N N . ALA A 1 114 ? -5.699 -7.830 8.165 1.00 88.38 114 ALA A N 1
ATOM 758 C CA . ALA A 1 114 ? -4.303 -8.035 8.544 1.00 88.38 114 ALA A CA 1
ATOM 759 C C . ALA A 1 114 ? -3.990 -9.486 8.855 1.00 88.38 114 ALA A C 1
ATOM 761 O O . ALA A 1 114 ? -3.048 -10.045 8.289 1.00 88.38 114 ALA A O 1
ATOM 762 N N . LEU A 1 115 ? -4.825 -10.120 9.671 1.00 88.75 115 LEU A N 1
ATOM 763 C CA . LEU A 1 115 ? -4.684 -11.530 9.985 1.00 88.75 115 LEU A CA 1
ATOM 764 C C . LEU A 1 115 ? -4.749 -12.389 8.713 1.00 88.75 115 LEU A C 1
ATOM 766 O O . LEU A 1 115 ? -3.854 -13.196 8.462 1.00 88.75 115 LEU A O 1
ATOM 770 N N . VAL A 1 116 ? -5.756 -12.171 7.862 1.00 91.06 116 VAL A N 1
ATOM 771 C CA . VAL A 1 116 ? -5.931 -12.918 6.605 1.00 91.06 116 VAL A CA 1
ATOM 772 C C . VAL A 1 116 ? -4.725 -12.755 5.676 1.00 91.06 116 VAL A C 1
ATOM 774 O O . VAL A 1 116 ? -4.248 -13.745 5.113 1.00 91.06 116 VAL A O 1
ATOM 777 N N . VAL A 1 117 ? -4.201 -11.535 5.521 1.00 87.88 117 VAL A N 1
ATOM 778 C CA . VAL A 1 117 ? -3.024 -11.272 4.682 1.00 87.88 117 VAL A CA 1
ATOM 779 C C . VAL A 1 117 ? -1.779 -11.940 5.259 1.00 87.88 117 VAL A C 1
ATOM 781 O O . VAL A 1 117 ? -1.057 -12.587 4.504 1.00 87.88 117 VAL A O 1
ATOM 784 N N . VAL A 1 118 ? -1.547 -11.873 6.572 1.00 85.94 118 VAL A N 1
ATOM 785 C CA . VAL A 1 118 ? -0.407 -12.546 7.219 1.00 85.94 118 VAL A CA 1
ATOM 786 C C . VAL A 1 118 ? -0.482 -14.061 7.029 1.00 85.94 118 VAL A C 1
ATOM 788 O O . VAL A 1 118 ? 0.501 -14.667 6.602 1.00 85.94 118 VAL A O 1
ATOM 791 N N . LEU A 1 119 ? -1.646 -14.682 7.256 1.00 86.38 119 LEU A N 1
ATOM 792 C CA . LEU A 1 119 ? -1.827 -16.120 7.026 1.00 86.38 119 LEU A CA 1
ATOM 793 C C . LEU A 1 119 ? -1.626 -16.496 5.551 1.00 86.38 119 LEU A C 1
ATOM 795 O O . LEU A 1 119 ? -1.088 -17.565 5.248 1.00 86.38 119 LEU A O 1
ATOM 799 N N . ARG A 1 120 ? -2.040 -15.631 4.620 1.00 87.19 120 ARG A N 1
ATOM 800 C CA . ARG A 1 120 ? -1.809 -15.840 3.188 1.00 87.19 120 ARG A CA 1
ATOM 801 C C . ARG A 1 120 ? -0.326 -15.751 2.831 1.00 87.19 120 ARG A C 1
ATOM 803 O O . ARG A 1 120 ? 0.176 -16.623 2.127 1.00 87.19 120 ARG A O 1
ATOM 810 N N . GLU A 1 121 ? 0.382 -14.730 3.308 1.00 84.19 121 GLU A N 1
ATOM 811 C CA . GLU A 1 121 ? 1.820 -14.565 3.052 1.00 84.19 121 GLU A CA 1
ATOM 812 C C . GLU A 1 121 ? 2.660 -15.655 3.742 1.00 84.19 121 GLU A C 1
ATOM 814 O O . GLU A 1 121 ? 3.694 -16.052 3.208 1.00 84.19 121 GLU A O 1
ATOM 819 N N . ALA A 1 122 ? 2.178 -16.217 4.858 1.00 82.88 122 ALA A N 1
ATOM 820 C CA . ALA A 1 122 ? 2.736 -17.412 5.498 1.00 82.88 122 ALA A CA 1
ATOM 821 C C . ALA A 1 122 ? 2.499 -18.711 4.698 1.00 82.88 122 ALA A C 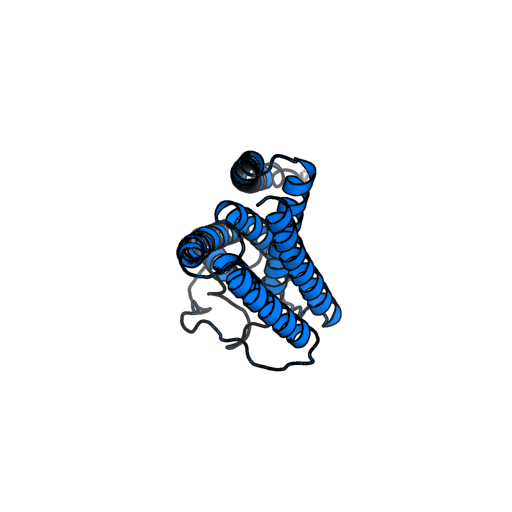1
ATOM 823 O O . ALA A 1 122 ? 3.058 -19.756 5.028 1.00 82.88 122 ALA A O 1
ATOM 824 N N . GLY A 1 123 ? 1.655 -18.677 3.662 1.00 83.44 123 GLY A N 1
ATOM 825 C CA . GLY A 1 123 ? 1.289 -19.844 2.858 1.00 83.44 123 GLY A CA 1
ATOM 826 C C . GLY A 1 123 ? 0.245 -20.766 3.498 1.00 83.44 123 GLY A C 1
ATOM 827 O O . GLY A 1 123 ? -0.032 -21.825 2.924 1.00 83.44 123 GLY A O 1
ATOM 828 N N . VAL A 1 124 ? -0.340 -20.362 4.635 1.00 88.56 124 VAL A N 1
ATOM 829 C CA . VAL A 1 124 ? -1.426 -21.072 5.337 1.00 88.56 124 VAL A CA 1
ATOM 830 C C . VAL A 1 124 ? -2.727 -20.953 4.546 1.00 88.56 124 VAL A C 1
ATOM 832 O O . VAL A 1 124 ? -3.394 -21.953 4.294 1.00 88.56 124 VAL A O 1
ATOM 835 N N . LEU A 1 125 ? -3.065 -19.740 4.097 1.00 86.75 125 LEU A N 1
ATOM 836 C CA . LEU A 1 125 ? -4.208 -19.493 3.216 1.00 86.75 125 LEU A CA 1
ATOM 837 C C . LEU A 1 125 ? -3.744 -19.363 1.766 1.00 86.75 125 LEU A C 1
ATOM 839 O O . LEU A 1 125 ? -2.789 -18.651 1.459 1.00 86.75 125 LEU A O 1
ATOM 843 N N . ARG A 1 126 ? -4.447 -20.027 0.847 1.00 82.19 126 ARG A N 1
ATOM 844 C CA . ARG A 1 126 ? -4.135 -19.993 -0.586 1.00 82.19 126 ARG A CA 1
ATOM 845 C C . ARG A 1 126 ? -5.367 -19.594 -1.372 1.00 82.19 126 ARG A C 1
ATOM 847 O O . ARG A 1 126 ? -6.183 -20.432 -1.732 1.00 82.19 126 ARG A O 1
ATOM 854 N N . PHE A 1 127 ? -5.473 -18.306 -1.663 1.00 81.12 127 PHE A N 1
ATOM 855 C CA . PHE A 1 127 ? -6.471 -17.791 -2.589 1.00 81.12 127 PHE A CA 1
ATOM 856 C C . PHE A 1 127 ? -5.826 -16.836 -3.602 1.00 81.12 127 PHE A C 1
ATOM 858 O O . PHE A 1 127 ? -4.850 -16.133 -3.280 1.00 81.12 127 PHE A O 1
ATOM 865 N N . PRO A 1 128 ? -6.322 -16.838 -4.854 1.00 76.56 128 PRO A N 1
ATOM 866 C CA . PRO A 1 128 ? -5.868 -15.898 -5.864 1.00 76.56 128 PRO A CA 1
ATOM 867 C C . PRO A 1 128 ? -6.261 -14.480 -5.443 1.00 76.56 128 PRO A C 1
ATOM 869 O O . PRO A 1 128 ? -7.388 -14.247 -5.017 1.00 76.56 128 PRO A O 1
ATOM 872 N N . LEU A 1 129 ? -5.331 -13.532 -5.558 1.00 74.81 129 LEU A N 1
ATOM 873 C CA . LEU A 1 129 ? -5.675 -12.122 -5.393 1.00 74.81 129 LEU A CA 1
ATOM 874 C C . LEU A 1 129 ? -6.271 -11.596 -6.699 1.00 74.81 129 LEU A C 1
ATOM 876 O O . LEU A 1 129 ? -5.744 -11.945 -7.764 1.00 74.81 129 LEU A O 1
ATOM 880 N N . PRO A 1 130 ? -7.333 -10.776 -6.625 1.00 71.25 130 PRO A N 1
ATOM 881 C CA . PRO A 1 130 ? -7.965 -10.218 -7.810 1.00 71.25 130 PRO A CA 1
ATOM 882 C C . PRO A 1 130 ? -6.936 -9.412 -8.601 1.00 71.25 130 PRO A C 1
ATOM 884 O O . PRO A 1 130 ? -6.202 -8.609 -8.044 1.00 71.25 130 PRO A O 1
ATOM 887 N N . ALA A 1 131 ? -6.837 -9.627 -9.907 1.00 66.12 131 ALA A N 1
ATOM 888 C CA . ALA A 1 131 ? -6.036 -8.757 -10.756 1.00 66.12 131 ALA A CA 1
ATOM 889 C C . ALA A 1 131 ? -6.912 -7.663 -11.352 1.00 66.12 131 ALA A C 1
ATOM 891 O O . ALA A 1 131 ? -8.060 -7.915 -11.708 1.00 66.12 131 ALA A O 1
ATOM 892 N N . ASN A 1 132 ? -6.345 -6.466 -11.510 1.00 66.75 132 ASN A N 1
ATOM 893 C CA . ASN A 1 132 ? -6.992 -5.412 -12.278 1.00 66.75 132 ASN A CA 1
ATOM 894 C C . ASN A 1 132 ? -7.200 -5.894 -13.735 1.00 66.75 132 ASN A C 1
ATOM 896 O O . ASN A 1 132 ? -6.210 -6.262 -14.375 1.00 66.75 132 ASN A O 1
ATOM 900 N N . PRO A 1 133 ? -8.440 -5.918 -14.261 1.00 64.00 133 PRO A N 1
ATOM 901 C CA . PRO A 1 133 ? -8.701 -6.260 -15.658 1.00 64.00 133 PRO A CA 1
ATOM 902 C C . PRO A 1 133 ? -8.260 -5.152 -16.627 1.00 64.00 133 PRO A C 1
ATOM 904 O O . PRO A 1 133 ? -7.979 -5.438 -17.785 1.00 64.00 133 PRO A O 1
ATOM 907 N N . LEU A 1 134 ? -8.126 -3.907 -16.155 1.00 62.97 134 LEU A N 1
ATOM 908 C CA . LEU A 1 134 ? -7.690 -2.740 -16.934 1.00 62.97 134 LEU A CA 1
ATOM 909 C C . LEU A 1 134 ? -6.157 -2.613 -16.986 1.00 62.97 134 LEU A C 1
ATOM 911 O O . LEU A 1 134 ? -5.607 -1.514 -16.930 1.00 62.97 134 LEU A O 1
ATOM 915 N N . ARG A 1 135 ? -5.443 -3.745 -17.033 1.00 65.12 135 ARG A N 1
ATOM 916 C CA . ARG A 1 135 ? -3.977 -3.742 -17.113 1.00 65.12 135 ARG A CA 1
ATOM 917 C C . ARG A 1 135 ? -3.533 -3.090 -18.415 1.00 65.12 135 ARG A C 1
ATOM 919 O O . ARG A 1 135 ? -3.981 -3.488 -19.486 1.00 65.12 135 ARG A O 1
ATOM 926 N N . ILE A 1 136 ? -2.600 -2.149 -18.309 1.00 65.06 136 ILE A N 1
ATOM 927 C CA . ILE A 1 136 ? -1.903 -1.576 -19.464 1.00 65.06 136 ILE A CA 1
ATOM 928 C C . ILE A 1 136 ? -1.135 -2.725 -20.147 1.00 65.06 136 ILE A C 1
ATOM 930 O O . ILE A 1 136 ? -0.300 -3.357 -19.482 1.00 65.06 136 ILE A O 1
ATOM 934 N N . PRO A 1 137 ? -1.433 -3.052 -21.424 1.00 63.56 137 PRO A N 1
ATOM 935 C CA . PRO A 1 137 ? -0.735 -4.102 -22.159 1.00 63.56 137 PRO A CA 1
ATOM 936 C C . PRO A 1 137 ? 0.780 -3.887 -22.175 1.00 63.56 137 PRO A C 1
ATOM 938 O O . PRO A 1 137 ? 1.261 -2.755 -22.179 1.00 63.56 137 PRO A O 1
ATOM 941 N N . LYS A 1 138 ? 1.545 -4.984 -22.191 1.00 61.25 138 LYS A N 1
ATOM 942 C CA . LYS A 1 138 ? 3.018 -4.935 -22.179 1.00 61.25 138 LYS A CA 1
ATOM 943 C C . LYS A 1 138 ? 3.601 -4.305 -23.446 1.00 61.25 138 LYS A C 1
ATOM 945 O O . LYS A 1 138 ? 4.725 -3.828 -23.390 1.00 61.25 138 LYS A O 1
ATOM 950 N N . ASP A 1 139 ? 2.820 -4.295 -24.520 1.00 59.72 139 ASP A N 1
ATOM 951 C CA . ASP A 1 139 ? 3.237 -3.930 -25.875 1.00 59.72 139 ASP A CA 1
ATOM 952 C C . ASP A 1 139 ? 3.038 -2.437 -26.175 1.00 59.72 139 ASP A C 1
ATOM 954 O O . ASP A 1 139 ? 3.309 -1.987 -27.286 1.00 59.72 139 ASP A O 1
ATOM 958 N N . ILE A 1 140 ? 2.540 -1.663 -25.201 1.00 63.91 140 ILE A N 1
ATOM 959 C CA . ILE A 1 140 ? 2.491 -0.207 -25.320 1.00 63.91 140 ILE A CA 1
ATOM 960 C C . ILE A 1 140 ? 3.936 0.308 -25.247 1.00 63.91 140 ILE A C 1
ATOM 962 O O . ILE A 1 140 ? 4.607 0.025 -24.253 1.00 63.91 140 ILE A O 1
ATOM 966 N N . PRO A 1 141 ? 4.427 1.024 -26.278 1.00 60.38 141 PRO A N 1
ATOM 967 C CA . PRO A 1 141 ? 5.783 1.559 -26.287 1.00 60.38 141 PRO A CA 1
ATOM 968 C C . PRO A 1 141 ? 5.983 2.532 -25.127 1.00 60.38 141 PRO A C 1
ATOM 970 O O . PRO A 1 141 ? 5.179 3.448 -24.947 1.00 60.38 141 PRO A O 1
ATOM 973 N N . ASP A 1 142 ? 7.067 2.348 -24.377 1.00 65.94 142 ASP A N 1
ATOM 974 C CA . ASP A 1 142 ? 7.429 3.190 -23.232 1.00 65.94 142 ASP A CA 1
ATOM 975 C C . ASP A 1 142 ? 8.874 3.704 -23.335 1.00 65.94 142 ASP A C 1
ATOM 977 O O . ASP A 1 142 ? 9.529 3.960 -22.327 1.00 65.94 142 ASP A O 1
ATOM 981 N N . ASP A 1 143 ? 9.380 3.823 -24.564 1.00 69.06 143 ASP A N 1
ATOM 982 C CA . ASP A 1 143 ? 10.797 4.086 -24.847 1.00 69.06 143 ASP A CA 1
ATOM 983 C C . ASP A 1 143 ? 11.190 5.566 -24.667 1.00 69.06 143 ASP A C 1
ATOM 985 O O . ASP A 1 143 ? 12.365 5.921 -24.778 1.00 69.06 143 ASP A O 1
ATOM 989 N N . ASP A 1 144 ? 10.214 6.441 -24.409 1.00 80.00 144 ASP A N 1
ATOM 990 C CA . ASP A 1 144 ? 10.412 7.860 -24.138 1.00 80.00 144 ASP A CA 1
ATOM 991 C C . ASP A 1 144 ? 10.211 8.207 -22.653 1.00 80.00 144 ASP A C 1
ATOM 993 O O . ASP A 1 144 ? 9.677 7.443 -21.849 1.00 80.00 144 ASP A O 1
ATOM 997 N N . GLU A 1 145 ? 10.630 9.415 -22.274 1.00 80.44 145 GLU A N 1
ATOM 998 C CA . GLU A 1 145 ? 10.580 9.890 -20.885 1.00 80.44 145 GLU A CA 1
ATOM 999 C C . GLU A 1 145 ? 9.167 9.824 -20.277 1.00 80.44 145 GLU A C 1
ATOM 1001 O O . GLU A 1 145 ? 8.991 9.550 -19.087 1.00 80.44 145 GLU A O 1
ATOM 1006 N N . TRP A 1 146 ? 8.141 10.050 -21.099 1.00 78.50 146 TRP A N 1
ATOM 1007 C CA . TRP A 1 146 ? 6.747 10.005 -20.673 1.00 78.50 146 TRP A CA 1
ATOM 1008 C C . TRP A 1 146 ? 6.208 8.579 -20.579 1.00 78.50 146 TRP A C 1
ATOM 1010 O O . TRP A 1 146 ? 5.421 8.303 -19.673 1.00 78.50 146 TRP A O 1
ATOM 1020 N N . GLY A 1 147 ? 6.634 7.672 -21.453 1.00 78.25 147 GLY A N 1
ATOM 1021 C CA . GLY A 1 147 ? 6.382 6.237 -21.362 1.00 78.25 147 GLY A CA 1
ATOM 1022 C C . GLY A 1 147 ? 6.980 5.625 -20.097 1.00 78.25 147 GLY A C 1
ATOM 1023 O O . GLY A 1 147 ? 6.288 4.946 -19.332 1.00 78.25 147 GLY A O 1
ATOM 1024 N N . GLU A 1 148 ? 8.225 5.975 -19.772 1.00 78.62 148 GLU A N 1
ATOM 1025 C CA . GLU A 1 148 ? 8.867 5.594 -18.511 1.00 78.62 148 GLU A CA 1
ATOM 1026 C C . GLU A 1 148 ? 8.053 6.080 -17.295 1.00 78.62 148 GLU A C 1
ATOM 1028 O O . GLU A 1 148 ? 7.775 5.313 -16.365 1.00 78.62 148 GLU A O 1
ATOM 1033 N N . ALA A 1 149 ? 7.599 7.339 -17.311 1.00 80.81 149 ALA A N 1
ATOM 1034 C CA . ALA A 1 149 ? 6.764 7.893 -16.246 1.00 80.81 149 ALA A CA 1
ATOM 1035 C C . ALA A 1 149 ? 5.387 7.216 -16.144 1.00 80.81 149 ALA A C 1
ATOM 1037 O O . ALA A 1 149 ? 4.953 6.859 -15.045 1.00 80.81 149 ALA A O 1
ATOM 1038 N N . ARG A 1 150 ? 4.705 6.963 -17.266 1.00 81.38 150 ARG A N 1
ATOM 1039 C CA . ARG A 1 150 ? 3.440 6.204 -17.292 1.00 81.38 150 ARG A CA 1
ATOM 1040 C C . ARG A 1 150 ? 3.628 4.802 -16.740 1.00 81.38 150 ARG A C 1
ATOM 1042 O O . ARG A 1 150 ? 2.784 4.311 -15.990 1.00 81.38 150 ARG A O 1
ATOM 1049 N N . THR A 1 151 ? 4.759 4.181 -17.047 1.00 79.19 151 THR A N 1
ATOM 1050 C CA . THR A 1 151 ? 5.079 2.861 -16.527 1.00 79.19 151 THR A CA 1
ATOM 1051 C C . THR A 1 151 ? 5.256 2.881 -15.019 1.00 79.19 151 THR A C 1
ATOM 1053 O O . THR A 1 151 ? 4.659 2.058 -14.325 1.00 79.19 151 THR A O 1
ATOM 1056 N N . GLY A 1 152 ? 6.024 3.838 -14.497 1.00 79.69 152 GLY A N 1
ATOM 1057 C CA . GLY A 1 152 ? 6.172 4.029 -13.059 1.00 79.69 152 GLY A CA 1
ATOM 1058 C C . GLY A 1 152 ? 4.830 4.238 -12.354 1.00 79.69 152 GLY A C 1
ATOM 1059 O O . GLY A 1 152 ? 4.548 3.595 -11.342 1.00 79.69 152 GLY A O 1
ATOM 1060 N N . PHE A 1 153 ? 3.967 5.074 -12.932 1.00 83.31 153 PHE A N 1
ATOM 1061 C CA . PHE A 1 153 ? 2.617 5.326 -12.429 1.00 83.31 153 PHE A CA 1
ATOM 1062 C C . PHE A 1 153 ? 1.773 4.051 -12.384 1.00 83.31 153 PHE A C 1
ATOM 1064 O O . PHE A 1 153 ? 1.129 3.751 -11.374 1.00 83.31 153 PHE A O 1
ATOM 1071 N N . ALA A 1 154 ? 1.812 3.266 -13.458 1.00 79.62 154 ALA A N 1
ATOM 1072 C CA . ALA A 1 154 ? 1.083 2.014 -13.558 1.00 79.62 154 ALA A CA 1
ATOM 1073 C C . ALA A 1 154 ? 1.594 0.958 -12.564 1.00 79.62 154 ALA A C 1
ATOM 1075 O O . ALA A 1 154 ? 0.800 0.190 -12.024 1.00 79.62 154 ALA A O 1
ATOM 1076 N N . VAL A 1 155 ? 2.901 0.929 -12.288 1.00 78.75 155 VAL A N 1
ATOM 1077 C CA . VAL A 1 155 ? 3.490 0.054 -11.262 1.00 78.75 155 VAL A CA 1
ATOM 1078 C C . VAL A 1 155 ? 3.016 0.464 -9.868 1.00 78.75 155 VAL A C 1
ATOM 1080 O O . VAL A 1 155 ? 2.565 -0.389 -9.106 1.00 78.75 155 VAL A O 1
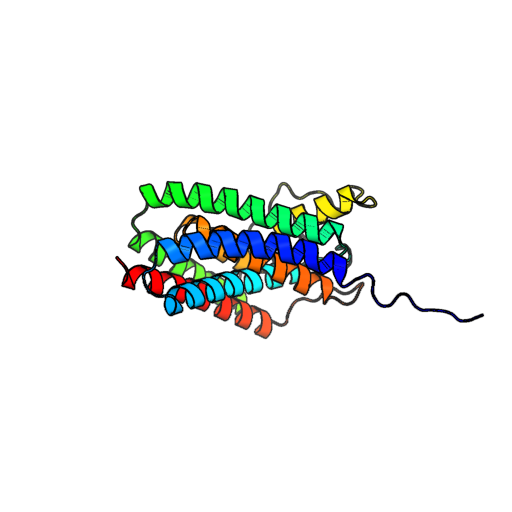ATOM 1083 N N . ALA A 1 156 ? 3.052 1.758 -9.537 1.00 79.56 156 ALA A N 1
ATOM 1084 C CA . ALA A 1 156 ? 2.607 2.242 -8.230 1.00 79.56 156 ALA A CA 1
ATOM 1085 C C . ALA A 1 156 ? 1.123 1.959 -7.967 1.00 79.56 156 ALA A C 1
ATOM 1087 O O . ALA A 1 156 ? 0.758 1.530 -6.875 1.00 79.56 156 ALA A O 1
ATOM 1088 N N . THR A 1 157 ? 0.279 2.137 -8.980 1.00 78.00 157 THR A N 1
ATOM 1089 C CA . THR A 1 157 ? -1.173 1.904 -8.903 1.00 78.00 157 THR A CA 1
ATOM 1090 C C . THR A 1 157 ? -1.574 0.444 -9.128 1.00 78.00 157 THR A C 1
ATOM 1092 O O . THR A 1 157 ? -2.763 0.135 -9.189 1.00 78.00 157 THR A O 1
ATOM 1095 N N . LEU A 1 158 ? -0.602 -0.468 -9.271 1.00 74.00 158 LEU A N 1
ATOM 1096 C CA . LEU A 1 158 ? -0.815 -1.891 -9.570 1.00 74.00 158 LEU A CA 1
ATOM 1097 C C . LEU A 1 158 ? -1.584 -2.151 -10.883 1.00 74.00 158 LEU A C 1
ATOM 1099 O O . LEU A 1 158 ? -2.060 -3.264 -11.122 1.00 74.00 158 LEU A O 1
ATOM 1103 N N . MET A 1 159 ? -1.678 -1.152 -11.768 1.00 64.94 159 MET A N 1
ATOM 1104 C CA . MET A 1 159 ? -2.199 -1.296 -13.132 1.00 64.94 159 MET A CA 1
ATOM 1105 C C . MET A 1 159 ? -1.205 -1.993 -14.069 1.00 64.94 159 MET A C 1
ATOM 1107 O O . MET A 1 159 ? -1.598 -2.487 -15.126 1.00 64.94 159 MET A O 1
ATOM 1111 N N . ARG A 1 160 ? 0.071 -2.097 -13.674 1.00 61.09 160 ARG A N 1
ATOM 1112 C CA . ARG A 1 160 ? 1.088 -2.914 -14.344 1.00 61.09 160 ARG A CA 1
ATOM 1113 C C . ARG A 1 160 ? 1.782 -3.810 -13.322 1.00 61.09 160 ARG A C 1
ATOM 1115 O O . ARG A 1 160 ? 2.552 -3.349 -12.487 1.00 61.09 160 ARG A O 1
ATOM 1122 N N . GLY A 1 161 ? 1.490 -5.106 -13.394 1.00 51.03 161 GLY A N 1
ATOM 1123 C CA . GLY A 1 161 ? 2.094 -6.145 -12.563 1.00 51.03 161 GLY A CA 1
ATOM 1124 C C . GLY A 1 161 ? 2.591 -7.285 -13.440 1.00 51.03 161 GLY A C 1
ATOM 1125 O O . GLY A 1 161 ? 1.834 -7.806 -14.263 1.00 51.03 161 GLY A O 1
ATOM 1126 N N . GLY A 1 162 ? 3.869 -7.630 -13.280 1.00 43.38 162 GLY A N 1
ATOM 1127 C CA . GLY A 1 162 ? 4.460 -8.813 -13.895 1.00 43.38 162 GLY A CA 1
ATOM 1128 C C . GLY A 1 162 ? 3.794 -10.088 -13.386 1.00 43.38 162 GLY A C 1
ATOM 1129 O O . GLY A 1 162 ? 3.347 -10.156 -12.248 1.00 43.38 162 GLY A O 1
ATOM 1130 N N . VAL A 1 163 ? 3.721 -11.077 -14.265 1.00 38.62 163 VAL A N 1
ATOM 1131 C CA . VAL A 1 163 ? 3.036 -12.365 -14.153 1.00 38.62 163 VAL A CA 1
ATOM 1132 C C . VAL A 1 163 ? 1.498 -12.310 -14.232 1.00 38.62 163 VAL A C 1
ATOM 1134 O O . VAL A 1 163 ? 0.787 -11.485 -13.648 1.00 38.62 163 VAL A O 1
ATOM 1137 N N . ALA A 1 164 ? 0.990 -13.234 -15.046 1.00 38.69 164 ALA A N 1
ATOM 1138 C CA . ALA A 1 164 ? -0.399 -13.474 -15.401 1.00 38.69 164 ALA A CA 1
ATOM 1139 C C . ALA A 1 164 ? -1.390 -13.331 -14.232 1.00 38.69 164 ALA A C 1
ATOM 1141 O O . ALA A 1 164 ? -1.289 -14.031 -13.227 1.00 38.69 164 ALA A O 1
ATOM 1142 N N . GLY A 1 165 ? -2.386 -12.457 -14.402 1.00 45.78 165 GLY A N 1
ATOM 1143 C CA . GLY A 1 165 ? -3.693 -12.523 -13.736 1.00 45.78 165 GLY A CA 1
ATOM 1144 C C . GLY A 1 165 ? -3.758 -12.515 -12.203 1.00 45.78 165 GLY A C 1
ATOM 1145 O O . GLY A 1 165 ? -4.863 -12.620 -11.682 1.00 45.78 165 GLY A O 1
ATOM 1146 N N . ARG A 1 166 ? -2.647 -12.407 -11.457 1.00 50.66 166 ARG A N 1
ATOM 1147 C CA . ARG A 1 166 ? -2.634 -12.462 -9.982 1.00 50.66 166 ARG A CA 1
ATOM 1148 C C . ARG A 1 166 ? -1.563 -11.549 -9.391 1.00 50.66 166 ARG A C 1
ATOM 1150 O O . ARG A 1 166 ? -0.441 -11.515 -9.882 1.00 50.66 166 ARG A O 1
ATOM 1157 N N . LEU A 1 167 ? -1.899 -10.823 -8.327 1.00 58.31 167 LEU A N 1
ATOM 1158 C CA . LEU A 1 167 ? -0.906 -10.164 -7.470 1.00 58.31 167 LEU A CA 1
ATOM 1159 C C . LEU A 1 167 ? -0.236 -11.215 -6.580 1.00 58.31 167 LEU A C 1
ATOM 1161 O O . LEU A 1 167 ? -0.915 -12.099 -6.046 1.00 58.31 167 LEU A O 1
ATOM 1165 N N . ALA A 1 168 ? 1.091 -11.147 -6.417 1.00 64.81 168 ALA A N 1
ATOM 1166 C CA . ALA A 1 168 ? 1.755 -12.092 -5.523 1.00 64.81 168 ALA A CA 1
ATOM 1167 C C . ALA A 1 168 ? 1.458 -11.753 -4.065 1.00 64.81 168 ALA A C 1
ATOM 1169 O O . ALA A 1 168 ? 1.111 -12.675 -3.332 1.00 64.81 168 ALA A O 1
ATOM 1170 N N . SER A 1 169 ? 1.547 -10.479 -3.669 1.00 76.25 169 SER A N 1
ATOM 1171 C CA . SER A 1 169 ? 1.430 -10.018 -2.277 1.00 76.25 169 SER A CA 1
ATOM 1172 C C . SER A 1 169 ? 0.057 -9.421 -1.960 1.00 76.25 169 SER A C 1
ATOM 1174 O O . SER A 1 169 ? -0.474 -8.637 -2.746 1.00 76.25 169 SER A O 1
ATOM 1176 N N . GLY A 1 170 ? -0.491 -9.766 -0.792 1.00 81.44 170 GLY A N 1
ATOM 1177 C CA . GLY A 1 170 ? -1.708 -9.165 -0.234 1.00 81.44 170 GLY A CA 1
ATOM 1178 C C . GLY A 1 170 ? -1.486 -7.818 0.461 1.00 81.44 170 GLY A C 1
ATOM 1179 O O . GLY A 1 170 ? -2.451 -7.133 0.785 1.00 81.44 170 GLY A O 1
ATOM 1180 N N . LEU A 1 171 ? -0.234 -7.406 0.679 1.00 84.31 171 LEU A N 1
ATOM 1181 C CA . LEU A 1 171 ? 0.089 -6.208 1.464 1.00 84.31 171 LEU A CA 1
ATOM 1182 C C . LEU A 1 171 ? -0.419 -4.888 0.875 1.00 84.31 171 LEU A C 1
ATOM 1184 O O . LEU A 1 171 ? -0.882 -4.055 1.650 1.00 84.31 171 LEU A O 1
ATOM 1188 N N . PRO A 1 172 ? -0.419 -4.674 -0.454 1.00 85.25 172 PRO A N 1
ATOM 1189 C CA . PRO A 1 172 ? -1.011 -3.461 -1.009 1.00 85.25 172 PRO A CA 1
ATOM 1190 C C . PRO A 1 172 ? -2.522 -3.365 -0.752 1.00 85.25 172 PRO A C 1
ATOM 1192 O O . PRO A 1 172 ? -3.042 -2.266 -0.588 1.00 85.25 172 PRO A O 1
ATOM 1195 N N . TYR A 1 173 ? -3.223 -4.502 -0.657 1.00 86.81 173 TYR A N 1
ATOM 1196 C CA . TYR A 1 173 ? -4.644 -4.527 -0.296 1.00 86.81 173 TYR A CA 1
ATOM 1197 C C . TYR A 1 173 ? -4.870 -4.178 1.163 1.00 86.81 173 TYR A C 1
ATOM 1199 O O . TYR A 1 173 ? -5.759 -3.391 1.461 1.00 86.81 173 TYR A O 1
ATOM 1207 N N . LEU A 1 174 ? -4.050 -4.727 2.060 1.00 89.56 174 LEU A N 1
ATOM 1208 C CA . LEU A 1 174 ? -4.072 -4.342 3.467 1.00 89.56 174 LEU A CA 1
ATOM 1209 C C . LEU A 1 174 ? -3.869 -2.835 3.627 1.00 89.56 174 LEU A C 1
ATOM 1211 O O . LEU A 1 174 ? -4.639 -2.188 4.328 1.00 89.56 174 LEU A O 1
ATOM 1215 N N . LEU A 1 175 ? -2.869 -2.281 2.939 1.00 88.00 175 LEU A N 1
ATOM 1216 C CA . LEU A 1 175 ? -2.581 -0.853 2.970 1.00 88.00 175 LEU A CA 1
ATOM 1217 C C . LEU A 1 175 ? -3.776 -0.031 2.471 1.00 88.00 175 LEU A C 1
ATOM 1219 O O . LEU A 1 175 ? -4.148 0.949 3.104 1.00 88.00 175 LEU A O 1
ATOM 1223 N N . ALA A 1 176 ? -4.403 -0.453 1.369 1.00 89.38 176 ALA A N 1
ATOM 1224 C CA . ALA A 1 176 ? -5.575 0.220 0.819 1.00 89.38 176 ALA A CA 1
ATOM 1225 C C . ALA A 1 176 ? -6.780 0.167 1.771 1.00 89.38 176 ALA A C 1
ATOM 1227 O O . ALA A 1 176 ? -7.446 1.179 1.967 1.00 89.38 176 ALA A O 1
ATOM 1228 N N . VAL A 1 177 ? -7.038 -0.983 2.401 1.00 91.25 177 VAL A N 1
ATOM 1229 C CA . VAL A 1 177 ? -8.109 -1.133 3.397 1.00 91.25 177 VAL A CA 1
ATOM 1230 C C . VAL A 1 177 ? -7.827 -0.274 4.632 1.00 91.25 177 VAL A C 1
ATOM 1232 O O . VAL A 1 177 ? -8.721 0.426 5.097 1.00 91.25 177 VAL A O 1
ATOM 1235 N N . ALA A 1 178 ? -6.583 -0.251 5.118 1.00 88.56 178 ALA A N 1
ATOM 1236 C CA . ALA A 1 178 ? -6.180 0.623 6.215 1.00 88.56 178 ALA A CA 1
ATOM 1237 C C . ALA A 1 178 ? -6.361 2.106 5.848 1.00 88.56 178 ALA A C 1
ATOM 1239 O O . ALA A 1 178 ? -6.910 2.865 6.640 1.00 88.56 178 ALA A O 1
ATOM 1240 N N . MET A 1 179 ? -5.974 2.511 4.633 1.00 88.88 179 MET A N 1
ATOM 1241 C CA . MET A 1 179 ? -6.169 3.875 4.126 1.00 88.88 179 MET A CA 1
ATOM 1242 C C . MET A 1 179 ? -7.636 4.293 4.030 1.00 88.88 179 MET A C 1
ATOM 1244 O O . MET A 1 179 ? -7.948 5.457 4.250 1.00 88.88 179 MET A O 1
ATOM 1248 N N . LEU A 1 180 ? -8.525 3.355 3.706 1.00 91.81 180 LEU A N 1
ATOM 1249 C CA . LEU A 1 180 ? -9.957 3.619 3.586 1.00 91.81 180 LEU A CA 1
ATOM 1250 C C . LEU A 1 180 ? -10.675 3.681 4.933 1.00 91.81 180 LEU A C 1
ATOM 1252 O O . LEU A 1 180 ? -11.693 4.353 5.033 1.00 91.81 180 LEU A O 1
ATOM 1256 N N . LEU A 1 181 ? -10.205 2.940 5.935 1.00 90.44 181 LEU A N 1
ATOM 1257 C CA . LEU A 1 181 ? -10.979 2.734 7.159 1.00 90.44 181 LEU A CA 1
ATOM 1258 C C . LEU A 1 181 ? -10.367 3.378 8.400 1.00 90.44 181 LEU A C 1
ATOM 1260 O O . LEU A 1 181 ? -11.106 3.660 9.332 1.00 90.44 181 LEU A O 1
ATOM 1264 N N . ALA A 1 182 ? -9.054 3.607 8.437 1.00 85.94 182 ALA A N 1
ATOM 1265 C CA . ALA A 1 182 ? -8.382 3.936 9.695 1.00 85.94 182 ALA A CA 1
ATOM 1266 C C . ALA A 1 182 ? -7.224 4.935 9.590 1.00 85.94 182 ALA A C 1
ATOM 1268 O O . ALA A 1 182 ? -6.871 5.563 10.582 1.00 85.94 182 ALA A O 1
ATOM 1269 N N . VAL A 1 183 ? -6.598 5.100 8.421 1.00 82.62 183 VAL A N 1
ATOM 1270 C CA . VAL A 1 183 ? -5.527 6.092 8.264 1.00 82.62 183 VAL A CA 1
ATOM 1271 C C . VAL A 1 183 ? -6.155 7.459 7.978 1.00 82.62 183 VAL A C 1
ATOM 1273 O O . VAL A 1 183 ? -6.856 7.603 6.975 1.00 82.62 183 VAL A O 1
ATOM 1276 N N . PRO A 1 184 ? -5.874 8.492 8.789 1.00 82.56 184 PRO A N 1
ATOM 1277 C CA . PRO A 1 184 ? -6.382 9.829 8.522 1.00 82.56 184 PRO A CA 1
ATOM 1278 C C . PRO A 1 184 ? -5.776 10.396 7.233 1.00 82.56 184 PRO A C 1
ATOM 1280 O O . PRO A 1 184 ? -4.638 10.088 6.870 1.00 82.56 184 PRO A O 1
ATOM 1283 N N . PHE A 1 185 ? -6.518 11.276 6.555 1.00 82.25 185 PHE A N 1
ATOM 1284 C CA . PHE A 1 185 ? -6.162 11.789 5.226 1.00 82.25 185 PHE A CA 1
ATOM 1285 C C . PHE A 1 185 ? -4.714 12.301 5.119 1.00 82.25 185 PHE A C 1
ATOM 1287 O O . PHE A 1 185 ? -4.001 11.943 4.183 1.00 82.25 185 PHE A O 1
ATOM 1294 N N . GLY A 1 186 ? -4.237 13.083 6.096 1.00 76.44 186 GLY A N 1
ATOM 1295 C CA . GLY A 1 186 ? -2.856 13.590 6.103 1.00 76.44 186 GLY A CA 1
ATOM 1296 C C . GLY A 1 186 ? -1.802 12.476 6.159 1.00 76.44 186 GLY A C 1
ATOM 1297 O O . GLY A 1 186 ? -0.783 12.536 5.470 1.00 76.44 186 GLY A O 1
ATOM 1298 N N . MET A 1 187 ? -2.080 11.404 6.905 1.00 78.81 187 MET A N 1
ATOM 1299 C CA . MET A 1 187 ? -1.186 10.251 7.049 1.00 78.81 187 MET A CA 1
ATOM 1300 C C . MET A 1 187 ? -1.184 9.342 5.816 1.00 78.81 187 MET A C 1
ATOM 1302 O O . MET A 1 187 ? -0.199 8.637 5.583 1.00 78.81 187 MET A O 1
ATOM 1306 N N . ALA A 1 188 ? -2.218 9.400 4.969 1.00 83.38 188 ALA A N 1
ATOM 1307 C CA . ALA A 1 188 ? -2.255 8.661 3.708 1.00 83.38 188 ALA A CA 1
ATOM 1308 C C . ALA A 1 188 ? -1.066 9.025 2.798 1.00 83.38 188 ALA A C 1
ATOM 1310 O O . ALA A 1 188 ? -0.491 8.159 2.139 1.00 83.38 188 ALA A O 1
ATOM 1311 N N . PHE A 1 189 ? -0.624 10.285 2.815 1.00 84.06 189 PHE A N 1
ATOM 1312 C CA . PHE A 1 189 ? 0.534 10.727 2.036 1.00 84.06 189 PHE A CA 1
ATOM 1313 C C . PHE A 1 189 ? 1.869 10.219 2.589 1.00 84.06 189 PHE A C 1
ATOM 1315 O O . PHE A 1 189 ? 2.778 9.933 1.813 1.00 84.06 189 PHE A O 1
ATOM 1322 N N . VAL A 1 190 ? 1.982 10.036 3.907 1.00 83.69 190 VAL A N 1
ATOM 1323 C CA . VAL A 1 190 ? 3.169 9.442 4.553 1.00 83.69 190 VAL A CA 1
ATOM 1324 C C . VAL A 1 190 ? 3.279 7.969 4.189 1.00 83.69 190 VAL A C 1
ATOM 1326 O O . VAL A 1 190 ? 4.341 7.485 3.794 1.00 83.69 190 VAL A O 1
ATOM 1329 N N . VAL A 1 191 ? 2.147 7.269 4.250 1.00 85.12 191 VAL A N 1
ATOM 1330 C CA . VAL A 1 191 ? 2.033 5.882 3.808 1.00 85.12 191 VAL A CA 1
ATOM 1331 C C . VAL A 1 191 ? 2.387 5.756 2.321 1.00 85.12 191 VAL A C 1
ATOM 1333 O O . VAL A 1 191 ? 3.184 4.893 1.951 1.00 85.12 191 VAL A O 1
ATOM 1336 N N . ALA A 1 192 ? 1.872 6.640 1.460 1.00 87.00 192 ALA A N 1
ATOM 1337 C CA . ALA A 1 192 ? 2.215 6.648 0.037 1.00 87.00 192 ALA A CA 1
ATOM 1338 C C . ALA A 1 192 ? 3.688 6.981 -0.228 1.00 87.00 192 ALA A C 1
ATOM 1340 O O . ALA A 1 192 ? 4.289 6.387 -1.122 1.00 87.00 192 ALA A O 1
ATOM 1341 N N . ALA A 1 193 ? 4.292 7.874 0.554 1.00 83.69 193 ALA A N 1
ATOM 1342 C CA . ALA A 1 193 ? 5.715 8.180 0.474 1.00 83.69 193 ALA A CA 1
ATOM 1343 C C . ALA A 1 193 ? 6.570 6.945 0.807 1.00 83.69 193 ALA A C 1
ATOM 1345 O O . ALA A 1 193 ? 7.480 6.599 0.048 1.00 83.69 193 ALA A O 1
ATOM 1346 N N . GLY A 1 194 ? 6.220 6.226 1.879 1.00 83.12 194 GLY A N 1
ATOM 1347 C CA . GLY A 1 194 ? 6.817 4.933 2.212 1.00 83.12 194 GLY A CA 1
ATOM 1348 C C . GLY A 1 194 ? 6.637 3.914 1.088 1.00 83.12 194 GLY A C 1
ATOM 1349 O O . GLY A 1 194 ? 7.602 3.287 0.654 1.00 83.12 194 GLY A O 1
ATOM 1350 N N . TYR A 1 195 ? 5.422 3.791 0.552 1.00 87.94 195 TYR A N 1
ATOM 1351 C CA . TYR A 1 195 ? 5.101 2.877 -0.546 1.00 87.94 195 TYR A CA 1
ATOM 1352 C C . TYR A 1 195 ? 5.895 3.170 -1.820 1.00 87.94 195 TYR A C 1
ATOM 1354 O O . TYR A 1 195 ? 6.4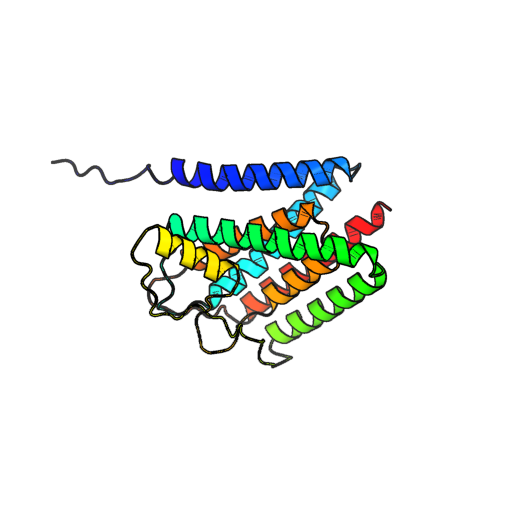70 2.252 -2.413 1.00 87.94 195 TYR A O 1
ATOM 1362 N N . ALA A 1 196 ? 6.000 4.437 -2.219 1.00 85.94 196 ALA A N 1
ATOM 1363 C CA . ALA A 1 196 ? 6.820 4.854 -3.348 1.00 85.94 196 ALA A CA 1
ATOM 1364 C C . ALA A 1 196 ? 8.297 4.511 -3.109 1.00 85.94 196 ALA A C 1
ATOM 1366 O O . ALA A 1 196 ? 8.922 3.881 -3.963 1.00 85.94 196 ALA A O 1
ATOM 1367 N N . ALA A 1 197 ? 8.836 4.840 -1.930 1.00 82.69 197 ALA A N 1
ATOM 1368 C CA . ALA A 1 197 ? 10.220 4.539 -1.570 1.00 82.69 197 ALA A CA 1
ATOM 1369 C C . ALA A 1 197 ? 10.510 3.030 -1.599 1.00 82.69 197 ALA A C 1
ATOM 1371 O O . ALA A 1 197 ? 11.489 2.600 -2.209 1.00 82.69 197 ALA A O 1
ATOM 1372 N N . GLY A 1 198 ? 9.630 2.214 -1.012 1.00 78.69 198 GLY A N 1
ATOM 1373 C CA . GLY A 1 198 ? 9.744 0.757 -1.030 1.00 78.69 198 GLY A CA 1
ATOM 1374 C C . GLY A 1 198 ? 9.654 0.175 -2.441 1.00 78.69 198 GLY A C 1
ATOM 1375 O O . GLY A 1 198 ? 10.414 -0.729 -2.791 1.00 78.69 198 GLY A O 1
ATOM 1376 N N . THR A 1 199 ? 8.778 0.729 -3.281 1.00 81.56 199 THR A N 1
ATOM 1377 C CA . THR A 1 199 ? 8.625 0.305 -4.678 1.00 81.56 199 THR A CA 1
ATOM 1378 C C . THR A 1 199 ? 9.875 0.630 -5.495 1.00 81.56 199 THR A C 1
ATOM 1380 O O . THR A 1 199 ? 10.390 -0.232 -6.208 1.00 81.56 199 THR A O 1
ATOM 1383 N N . ILE A 1 200 ? 10.410 1.847 -5.356 1.00 81.25 200 ILE A N 1
ATOM 1384 C CA . ILE A 1 200 ? 11.630 2.305 -6.037 1.00 81.25 200 ILE A CA 1
ATOM 1385 C C . ILE A 1 200 ? 12.842 1.494 -5.574 1.00 81.25 200 ILE A C 1
ATOM 1387 O O . ILE A 1 200 ? 13.579 0.968 -6.402 1.00 81.25 200 ILE A O 1
ATOM 1391 N N . ALA A 1 201 ? 13.036 1.325 -4.265 1.00 78.44 201 ALA A N 1
ATOM 1392 C CA . ALA A 1 201 ? 14.149 0.542 -3.736 1.00 78.44 201 ALA A CA 1
ATOM 1393 C C . ALA A 1 201 ? 14.053 -0.933 -4.159 1.00 78.44 201 ALA A C 1
ATOM 1395 O O . ALA A 1 201 ? 15.028 -1.511 -4.637 1.00 78.44 201 ALA A O 1
ATOM 1396 N N . GLY A 1 202 ? 12.865 -1.533 -4.048 1.00 73.62 202 GLY A N 1
ATOM 1397 C CA . GLY A 1 202 ? 12.638 -2.938 -4.384 1.00 73.62 202 GLY A CA 1
ATOM 1398 C C . GLY A 1 202 ? 12.760 -3.253 -5.877 1.00 73.62 202 GLY A C 1
ATOM 1399 O O . GLY A 1 202 ? 13.041 -4.396 -6.237 1.00 73.62 202 GLY A O 1
ATOM 1400 N N . THR A 1 203 ? 12.537 -2.276 -6.756 1.00 73.06 203 THR A N 1
ATOM 1401 C CA . THR A 1 203 ? 12.766 -2.397 -8.209 1.00 73.06 203 THR A CA 1
ATOM 1402 C C . THR A 1 203 ? 14.218 -2.106 -8.585 1.00 73.06 203 THR A C 1
ATOM 1404 O O . THR A 1 203 ? 14.784 -2.859 -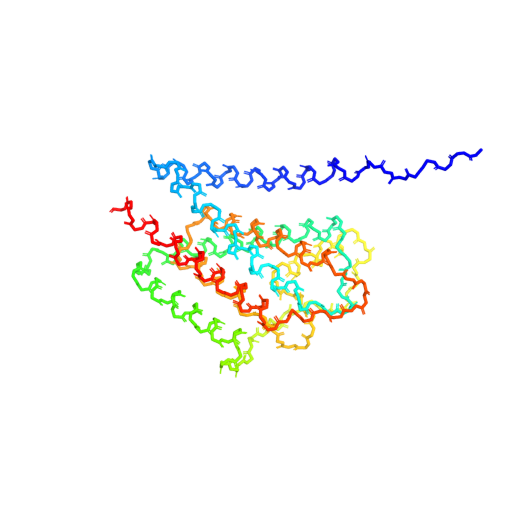9.372 1.00 73.06 203 THR A O 1
ATOM 1407 N N . ALA A 1 204 ? 14.844 -1.083 -7.993 1.00 73.31 204 ALA A N 1
ATOM 1408 C CA . ALA A 1 204 ? 16.242 -0.725 -8.240 1.00 73.31 204 ALA A CA 1
ATOM 1409 C C . ALA A 1 204 ? 17.236 -1.786 -7.737 1.00 73.31 204 ALA A C 1
ATOM 1411 O O . ALA A 1 204 ? 18.271 -1.999 -8.359 1.00 73.31 204 ALA A O 1
ATOM 1412 N N . ALA A 1 205 ? 16.921 -2.483 -6.641 1.00 68.81 205 ALA A N 1
ATOM 1413 C CA . ALA A 1 205 ? 17.764 -3.541 -6.081 1.00 68.81 205 ALA A CA 1
ATOM 1414 C C . ALA A 1 205 ? 17.750 -4.851 -6.896 1.00 68.81 205 ALA A C 1
ATOM 1416 O O . ALA A 1 205 ? 18.387 -5.830 -6.499 1.00 68.81 205 ALA A O 1
ATOM 1417 N N . ARG A 1 206 ? 17.014 -4.919 -8.017 1.00 65.31 206 ARG A N 1
ATOM 1418 C CA . ARG A 1 206 ? 16.938 -6.142 -8.820 1.00 65.31 206 ARG A CA 1
ATOM 1419 C C . ARG A 1 206 ? 18.143 -6.312 -9.742 1.00 65.31 206 ARG A C 1
ATOM 1421 O O . ARG A 1 206 ? 18.485 -5.389 -10.476 1.00 65.31 206 ARG A O 1
ATOM 1428 N N . PRO A 1 207 ? 18.716 -7.524 -9.814 1.00 60.38 207 PRO A N 1
ATOM 1429 C CA . PRO A 1 207 ? 19.613 -7.883 -10.895 1.00 60.38 207 PRO A CA 1
ATOM 1430 C C . PRO A 1 207 ? 18.826 -7.978 -12.210 1.00 60.38 207 PRO A C 1
ATOM 1432 O O . PRO A 1 207 ? 17.772 -8.618 -12.275 1.00 60.38 207 PRO A O 1
ATOM 1435 N N . ALA A 1 208 ? 19.344 -7.338 -13.260 1.00 60.53 208 ALA A N 1
ATOM 1436 C CA . ALA A 1 208 ? 18.723 -7.318 -14.581 1.00 60.53 208 ALA A CA 1
ATOM 1437 C C . ALA A 1 208 ? 18.471 -8.745 -15.111 1.00 60.53 208 ALA A C 1
ATOM 1439 O O . ALA A 1 208 ? 19.335 -9.617 -15.015 1.00 60.53 208 ALA A O 1
ATOM 1440 N N . GLY A 1 209 ? 17.280 -8.980 -15.672 1.00 53.03 209 GLY A N 1
ATOM 1441 C CA . GLY A 1 209 ? 16.933 -10.236 -16.347 1.00 53.03 209 GLY A CA 1
ATOM 1442 C C . GLY A 1 209 ? 16.544 -11.414 -15.443 1.00 53.03 209 GLY A C 1
ATOM 1443 O O . GLY A 1 209 ? 16.411 -12.527 -15.948 1.00 53.03 209 GLY A O 1
ATOM 1444 N N . ARG A 1 210 ? 16.339 -11.221 -14.129 1.00 55.72 210 ARG A N 1
ATOM 1445 C CA . ARG A 1 210 ? 15.870 -12.289 -13.223 1.00 55.72 210 ARG A CA 1
ATOM 1446 C C . ARG A 1 210 ? 14.594 -11.916 -12.477 1.00 55.72 210 ARG A C 1
ATOM 1448 O O . ARG A 1 210 ? 14.503 -10.860 -11.858 1.00 55.72 210 ARG A O 1
ATOM 1455 N N . THR A 1 211 ? 13.639 -12.843 -12.460 1.00 55.16 211 THR A N 1
ATOM 1456 C CA . THR A 1 211 ? 12.490 -12.804 -11.550 1.00 55.16 211 THR A CA 1
ATOM 1457 C C . THR A 1 211 ? 12.951 -13.186 -10.147 1.00 55.16 211 THR A C 1
ATOM 1459 O O . THR A 1 211 ? 13.368 -14.323 -9.918 1.00 55.16 211 THR A O 1
ATOM 1462 N N . LEU A 1 212 ? 12.874 -12.255 -9.200 1.00 54.88 212 LEU A N 1
ATOM 1463 C CA . LEU A 1 212 ? 13.093 -12.541 -7.785 1.00 54.88 212 LEU A CA 1
ATOM 1464 C C . LEU A 1 212 ? 11.741 -12.623 -7.093 1.00 54.88 212 LEU A C 1
ATOM 1466 O O . LEU A 1 212 ? 11.194 -11.599 -6.703 1.00 54.88 212 LEU A O 1
ATOM 1470 N N . ALA A 1 213 ? 11.227 -13.836 -6.901 1.00 57.50 213 ALA A N 1
ATOM 1471 C CA . ALA A 1 213 ? 10.220 -14.037 -5.872 1.00 57.50 213 ALA A CA 1
ATOM 1472 C C . ALA A 1 213 ? 10.934 -13.919 -4.513 1.00 57.50 213 ALA A C 1
ATOM 1474 O O . ALA A 1 213 ? 11.880 -14.674 -4.268 1.00 57.50 213 ALA A O 1
ATOM 1475 N N . PRO A 1 214 ? 10.543 -12.983 -3.633 1.00 59.88 214 PRO A N 1
ATOM 1476 C CA . PRO A 1 214 ? 11.130 -12.906 -2.308 1.00 59.88 214 PRO A CA 1
ATOM 1477 C C . PRO A 1 214 ? 10.848 -14.224 -1.593 1.00 59.88 214 PRO A C 1
ATOM 1479 O O . PRO A 1 214 ? 9.736 -14.756 -1.676 1.00 59.88 214 PRO A O 1
ATOM 1482 N N . ALA A 1 215 ? 11.865 -14.762 -0.917 1.00 63.41 215 ALA A N 1
ATOM 1483 C CA . ALA A 1 215 ? 11.720 -15.985 -0.139 1.00 63.41 215 ALA A CA 1
ATOM 1484 C C . ALA A 1 215 ? 10.512 -15.857 0.803 1.00 63.41 215 ALA A C 1
ATOM 1486 O O . ALA A 1 215 ? 10.258 -14.773 1.336 1.00 63.41 215 ALA A O 1
ATOM 1487 N N . ALA A 1 216 ? 9.777 -16.951 1.022 1.00 64.19 216 ALA A N 1
ATOM 1488 C CA . ALA A 1 216 ? 8.569 -16.947 1.853 1.00 64.19 216 ALA A CA 1
ATOM 1489 C C . ALA A 1 216 ? 8.798 -16.279 3.226 1.00 64.19 216 ALA A C 1
ATOM 1491 O O . ALA A 1 216 ? 7.953 -15.519 3.689 1.00 64.19 216 ALA A O 1
ATOM 1492 N N . GLY A 1 217 ? 9.988 -16.457 3.816 1.00 58.62 217 GLY A N 1
ATOM 1493 C CA . GLY A 1 217 ? 10.381 -15.791 5.062 1.00 58.62 217 GLY A CA 1
ATOM 1494 C C . GLY A 1 217 ? 10.471 -14.261 4.976 1.00 58.62 217 GLY A C 1
ATOM 1495 O O . GLY A 1 217 ? 10.050 -13.577 5.901 1.00 58.62 217 GLY A O 1
ATOM 1496 N N . VAL A 1 218 ? 10.943 -13.699 3.858 1.00 69.88 218 VAL A N 1
ATOM 1497 C CA . VAL A 1 218 ? 10.998 -12.237 3.649 1.00 69.88 218 VAL A CA 1
ATOM 1498 C C . VAL A 1 218 ? 9.591 -11.668 3.475 1.00 69.88 218 VAL A C 1
ATOM 1500 O O . VAL A 1 218 ? 9.283 -10.607 4.008 1.00 69.88 218 VAL A O 1
ATOM 1503 N N . ARG A 1 219 ? 8.710 -12.390 2.776 1.00 70.25 219 ARG A N 1
ATOM 1504 C CA . ARG A 1 219 ? 7.305 -11.991 2.591 1.00 70.25 219 ARG A CA 1
ATOM 1505 C C . ARG A 1 219 ? 6.541 -11.981 3.904 1.00 70.25 219 ARG A C 1
ATOM 1507 O O . ARG A 1 219 ? 5.848 -11.012 4.195 1.00 70.25 219 ARG A O 1
ATOM 1514 N N . LEU A 1 220 ? 6.721 -13.029 4.706 1.00 70.50 220 LEU A N 1
ATOM 1515 C CA . LEU A 1 220 ? 6.145 -13.119 6.040 1.00 70.50 220 LEU A CA 1
ATOM 1516 C C . LEU A 1 220 ? 6.651 -11.989 6.941 1.00 70.50 220 LEU A C 1
ATOM 1518 O O . LEU A 1 220 ? 5.850 -11.343 7.606 1.00 70.50 220 LEU A O 1
ATOM 1522 N N . LEU A 1 221 ? 7.955 -11.704 6.922 1.00 73.50 221 LEU A N 1
ATOM 1523 C CA . LEU A 1 221 ? 8.533 -10.618 7.711 1.00 73.50 221 LEU A CA 1
ATOM 1524 C C . LEU A 1 221 ? 7.963 -9.256 7.297 1.00 73.50 221 LEU A C 1
ATOM 1526 O O . LEU A 1 221 ? 7.542 -8.494 8.161 1.00 73.50 221 LEU A O 1
ATOM 1530 N N . LEU A 1 222 ? 7.869 -8.970 5.995 1.00 74.12 222 LEU A N 1
ATOM 1531 C CA . LEU A 1 222 ? 7.228 -7.749 5.495 1.00 74.12 222 LEU A CA 1
ATOM 1532 C C . LEU A 1 222 ? 5.751 -7.672 5.901 1.00 74.12 222 LEU A C 1
ATOM 1534 O O . LEU A 1 222 ? 5.270 -6.591 6.231 1.00 74.12 222 LEU A O 1
ATOM 1538 N N . ALA A 1 223 ? 5.043 -8.803 5.916 1.00 72.44 223 ALA A N 1
ATOM 1539 C CA . ALA A 1 223 ? 3.646 -8.854 6.325 1.00 72.44 223 ALA A CA 1
ATOM 1540 C C . ALA A 1 223 ? 3.450 -8.589 7.816 1.00 72.44 223 ALA A C 1
ATOM 1542 O O . ALA A 1 223 ? 2.579 -7.803 8.181 1.00 72.44 223 ALA A O 1
ATOM 1543 N N . VAL A 1 224 ? 4.292 -9.181 8.661 1.00 73.00 224 VAL A N 1
ATOM 1544 C CA . VAL A 1 224 ? 4.296 -8.923 10.103 1.00 73.00 224 VAL A CA 1
ATOM 1545 C C . VAL A 1 224 ? 4.659 -7.467 10.376 1.00 73.00 224 VAL A C 1
ATOM 1547 O O . VAL A 1 224 ? 3.946 -6.802 11.116 1.00 73.00 224 VAL A O 1
ATOM 1550 N N . VAL A 1 225 ? 5.703 -6.933 9.734 1.00 78.25 225 VAL A N 1
ATOM 1551 C CA . VAL A 1 225 ? 6.110 -5.527 9.892 1.00 78.25 225 VAL A CA 1
ATOM 1552 C C . VAL A 1 225 ? 4.991 -4.576 9.469 1.00 78.25 225 VAL A C 1
ATOM 1554 O O . VAL A 1 225 ? 4.687 -3.638 10.198 1.00 78.25 225 VAL A O 1
ATOM 1557 N N . CYS A 1 226 ? 4.345 -4.826 8.328 1.00 74.94 226 CYS A N 1
ATOM 1558 C CA . CYS A 1 226 ? 3.241 -4.000 7.845 1.00 74.94 226 CYS A CA 1
ATOM 1559 C C . CYS A 1 226 ? 2.023 -4.084 8.778 1.00 74.94 226 CYS A C 1
ATOM 1561 O O . CYS A 1 226 ? 1.489 -3.052 9.174 1.00 74.94 226 CYS A O 1
ATOM 1563 N N . GLY A 1 227 ? 1.622 -5.292 9.186 1.00 70.31 227 GLY A N 1
ATOM 1564 C CA . GLY A 1 227 ? 0.486 -5.503 10.086 1.00 70.31 227 GLY A CA 1
ATOM 1565 C C . GLY A 1 227 ? 0.704 -4.899 11.474 1.00 70.31 227 GLY A C 1
ATOM 1566 O O . GLY A 1 227 ? -0.182 -4.223 11.987 1.00 70.31 227 GLY A O 1
ATOM 1567 N N . VAL A 1 228 ? 1.894 -5.078 12.056 1.00 75.69 228 VAL A N 1
ATOM 1568 C CA . VAL A 1 228 ? 2.261 -4.474 13.347 1.00 75.69 228 VAL A CA 1
ATOM 1569 C C . VAL A 1 228 ? 2.301 -2.956 13.230 1.00 75.69 228 VAL A C 1
ATOM 1571 O O . VAL A 1 228 ? 1.751 -2.276 14.087 1.00 75.69 228 VAL A O 1
ATOM 1574 N N . ALA A 1 229 ? 2.898 -2.409 12.169 1.00 71.62 229 ALA A N 1
ATOM 1575 C CA . ALA A 1 229 ? 2.965 -0.965 11.994 1.00 71.62 229 ALA A CA 1
ATOM 1576 C C . ALA A 1 229 ? 1.576 -0.330 11.842 1.00 71.62 229 ALA A C 1
ATOM 1578 O O . ALA A 1 229 ? 1.295 0.668 12.496 1.00 71.62 229 ALA A O 1
ATOM 1579 N N . VAL A 1 230 ? 0.687 -0.951 11.061 1.00 72.50 230 VAL A N 1
ATOM 1580 C CA . VAL A 1 230 ? -0.710 -0.512 10.930 1.00 72.50 230 VAL A CA 1
ATOM 1581 C C . VAL A 1 230 ? -1.454 -0.625 12.264 1.00 72.50 230 VAL A C 1
ATOM 1583 O O . VAL A 1 230 ? -2.102 0.334 12.674 1.00 72.50 230 VAL A O 1
ATOM 1586 N N . GLY A 1 231 ? -1.328 -1.754 12.968 1.00 67.75 231 GLY A N 1
ATOM 1587 C CA . GLY A 1 231 ? -2.007 -1.973 14.247 1.00 67.75 231 GLY A CA 1
ATOM 1588 C C . GLY A 1 231 ? -1.554 -1.005 15.343 1.00 67.75 231 GLY A C 1
ATOM 1589 O O . GLY A 1 231 ? -2.384 -0.414 16.026 1.00 67.75 231 GLY A O 1
ATOM 1590 N N . VAL A 1 232 ? -0.244 -0.777 15.479 1.00 69.12 232 VAL A N 1
ATOM 1591 C CA . VAL A 1 232 ? 0.296 0.157 16.479 1.00 69.12 232 VAL A CA 1
ATOM 1592 C C . VAL A 1 232 ? -0.107 1.599 16.152 1.00 69.12 232 VAL A C 1
ATOM 1594 O O . VAL A 1 232 ? -0.500 2.333 17.058 1.00 69.12 232 VAL A O 1
ATOM 1597 N N . SER A 1 233 ? -0.100 1.999 14.875 1.00 66.00 233 SER A N 1
ATOM 1598 C CA . SER A 1 233 ? -0.568 3.329 14.462 1.00 66.00 233 SER A CA 1
ATOM 1599 C C . SER A 1 233 ? -2.032 3.599 14.827 1.00 66.00 233 SER A C 1
ATOM 1601 O O . SER A 1 233 ? -2.341 4.728 15.191 1.00 66.00 233 SER A O 1
ATOM 1603 N N . MET A 1 234 ? -2.913 2.591 14.791 1.00 66.06 234 MET A N 1
ATOM 1604 C CA . MET A 1 234 ? -4.308 2.748 15.234 1.00 66.06 234 MET A CA 1
ATOM 1605 C C . MET A 1 234 ? -4.400 2.967 16.743 1.00 66.06 234 MET A C 1
ATOM 1607 O O . MET A 1 234 ? -5.046 3.904 17.197 1.00 66.06 234 MET A O 1
ATOM 1611 N N . THR A 1 235 ? -3.674 2.168 17.530 1.00 62.97 235 THR A N 1
ATOM 1612 C CA . THR A 1 235 ? -3.730 2.263 19.000 1.00 62.97 235 THR A CA 1
ATOM 1613 C C . THR A 1 235 ? -3.204 3.585 19.564 1.00 62.97 235 THR A C 1
ATOM 1615 O O . THR A 1 235 ? -3.661 4.019 20.618 1.00 62.97 235 THR A O 1
ATOM 1618 N N . ILE A 1 236 ? -2.268 4.247 18.872 1.00 57.75 236 ILE A N 1
ATOM 1619 C CA . ILE A 1 236 ? -1.752 5.564 19.281 1.00 57.75 236 ILE A CA 1
ATOM 1620 C C . ILE A 1 236 ? -2.835 6.647 19.123 1.00 57.75 236 ILE A C 1
ATOM 1622 O O . ILE A 1 236 ? -2.907 7.550 19.953 1.00 57.75 236 ILE A O 1
ATOM 1626 N N . SER A 1 237 ? -3.724 6.511 18.134 1.00 52.41 237 SER A N 1
ATOM 1627 C CA . SER A 1 237 ? -4.821 7.455 17.885 1.00 52.41 237 SER A CA 1
ATOM 1628 C C . SER A 1 237 ? -5.873 7.437 19.012 1.00 52.41 237 SER A C 1
ATOM 1630 O O . SER A 1 237 ? -6.323 8.495 19.451 1.00 52.41 237 SER A O 1
ATOM 1632 N N . ILE A 1 238 ? -6.171 6.253 19.566 1.00 47.50 238 ILE A N 1
ATOM 1633 C CA . ILE A 1 238 ? -7.136 6.040 20.669 1.00 47.50 238 ILE A CA 1
ATOM 1634 C C . ILE A 1 238 ? -6.697 6.728 21.973 1.00 47.50 238 ILE A C 1
ATOM 1636 O O . ILE A 1 238 ? -7.520 7.171 22.767 1.00 47.50 238 ILE A O 1
ATOM 1640 N N . GLY A 1 239 ? -5.390 6.855 22.219 1.00 36.19 239 GLY A N 1
ATOM 1641 C CA . GLY A 1 239 ? -4.873 7.473 23.447 1.00 36.19 239 GLY A CA 1
ATOM 1642 C C . GLY A 1 239 ? -5.060 8.994 23.530 1.00 36.19 239 GLY A C 1
ATOM 1643 O O . GLY A 1 239 ? -4.628 9.596 24.514 1.00 36.19 239 GLY A O 1
ATOM 1644 N N . THR A 1 240 ? -5.642 9.619 22.501 1.00 41.62 240 THR A N 1
ATOM 1645 C CA . THR A 1 240 ? -5.733 11.083 22.365 1.00 41.62 240 THR A CA 1
ATOM 1646 C C . THR A 1 240 ? -7.154 11.636 22.239 1.00 41.62 240 THR A C 1
ATOM 1648 O O . THR A 1 240 ? -7.305 12.859 22.261 1.00 41.62 240 THR A O 1
ATOM 1651 N N . SER A 1 241 ? -8.171 10.769 22.140 1.00 37.44 241 SER A N 1
ATOM 1652 C CA . SER A 1 241 ? -9.596 11.136 22.105 1.00 37.44 241 SER A CA 1
ATOM 1653 C C . SER A 1 241 ? -10.211 11.238 23.496 1.00 37.44 241 SER A C 1
ATOM 1655 O O . SER A 1 241 ? -10.007 10.281 24.279 1.00 37.44 241 SER A O 1
#